Protein AF-R7SLJ6-F1 (afdb_monomer_lite)

pLDDT: mean 80.59, std 15.51, range [31.88, 97.5]

Secondary structure (DSSP, 8-state):
--SS-BSEEEPSS-TTTTT-EEE-S--S--GGGSSS-SSGGG-S-BPP-EE---S----PPPPPS-----EETTEE----EEEEETTEEEEEEEEEEETTEEEEEEEEE-TTSPEEEEEEEE-TT-S-SSS-EEEE-EEEESSTTSPPEEEEEEE--S-TTS-EETTEE---EEEEEEE--S--GGG-TT-SS---HHHH-TT-SEE--HHHHHHHHHTT-EEEEEE-TTS-EEEEEE-TTSS-EEEEEEEEE--STTS--EEEEEEEEE-TT----TTTS-----HHHHBGGGSGGGEEEEE-SSSEEEEEEEEETTEEEEEEEEEEEEESHHHHHHHHHTT--PPPHHHHHHT--------

Radius of gyration: 27.57 Å; chains: 1; bounding box: 80×43×87 Å

Foldseek 3Di:
DDQPFAFAEAEPAQCVVQLKDWDLDDDPDDQQQASDHPDRVSGVDTFAKAACPDDDPPPDDDDDDDDDQDQDLAGHDDDWDWDQDPLGIKIKAWWDDDPQWIWGFPNIAGPVQFTKIFIWHWDPVDPDPPATEITAWTWMDSHPPGDIGTGGIYGQGNDSNFGDDNNDTDGTHTDIHHYHHGDDPCPDPPPLDNPAVCCVDPQRQEDEDSVNCNLLVLLQWDWHWDADPQGKIWIWTDRPPFFWIKIKIKDWDDDPPPDATFIWIDIDITHPPRDDPPVPPDNDDDCCPTGQVNDDQSWDWDDDQAWIKIWHWAADPVGRRRYTYIAIAIDHNNVVVSCVVSVHHRDDPVNVVVVDDPPPDDD

Structure (mmCIF, N/CA/C/O backbone):
data_AF-R7SLJ6-F1
#
_entry.id   AF-R7SLJ6-F1
#
loop_
_atom_site.group_PDB
_atom_site.id
_atom_site.type_symbol
_atom_site.label_atom_id
_atom_site.label_alt_id
_atom_site.label_comp_id
_atom_site.label_asym_id
_atom_site.label_entity_id
_atom_site.label_seq_id
_atom_site.pdbx_PDB_ins_code
_atom_site.Cartn_x
_atom_site.Cartn_y
_atom_site.Cartn_z
_atom_site.occupancy
_atom_site.B_iso_or_equiv
_atom_site.auth_seq_id
_atom_site.auth_comp_id
_atom_site.auth_asym_id
_atom_site.auth_atom_id
_atom_site.pdbx_PDB_model_num
ATOM 1 N N . MET A 1 1 ? 5.393 -1.553 24.755 1.00 35.44 1 MET A N 1
ATOM 2 C CA . MET A 1 1 ? 4.474 -1.734 23.608 1.00 35.44 1 MET A CA 1
ATOM 3 C C . MET A 1 1 ? 3.121 -1.166 24.008 1.00 35.44 1 MET A C 1
ATOM 5 O O . MET A 1 1 ? 2.517 -1.732 24.906 1.00 35.44 1 MET A O 1
ATOM 9 N N . SER A 1 2 ? 2.672 -0.047 23.427 1.00 38.69 2 SER A N 1
ATOM 10 C CA . SER A 1 2 ? 1.286 0.412 23.617 1.00 38.69 2 SER A CA 1
ATOM 11 C C . SER A 1 2 ? 0.455 -0.061 22.430 1.00 38.69 2 SER A C 1
ATOM 13 O O . SER A 1 2 ? 0.771 0.254 21.284 1.00 38.69 2 SER A O 1
ATOM 15 N N . LEU A 1 3 ? -0.547 -0.889 22.717 1.00 52.47 3 LEU A N 1
ATOM 16 C CA . LEU A 1 3 ? -1.347 -1.609 21.727 1.00 52.47 3 LEU A CA 1
ATOM 17 C C . LEU A 1 3 ? -2.453 -0.728 21.103 1.00 52.47 3 LEU A C 1
ATOM 19 O O . LEU A 1 3 ? -3.045 -1.124 20.105 1.00 52.47 3 LEU A O 1
ATOM 23 N N . PHE A 1 4 ? -2.723 0.458 21.673 1.00 56.88 4 PHE A N 1
ATOM 24 C CA . PHE A 1 4 ? -3.955 1.222 21.407 1.00 56.88 4 PHE A CA 1
ATOM 25 C C . PHE A 1 4 ? -3.771 2.731 21.152 1.00 56.88 4 PHE A C 1
ATOM 27 O O . PHE A 1 4 ? -4.734 3.404 20.806 1.00 56.88 4 PHE A O 1
ATOM 34 N N . ALA A 1 5 ? -2.563 3.285 21.274 1.00 52.72 5 ALA A N 1
ATOM 35 C CA . ALA A 1 5 ? -2.381 4.742 21.383 1.00 52.72 5 ALA A CA 1
ATOM 36 C C . ALA A 1 5 ? -2.286 5.523 20.060 1.00 52.72 5 ALA A C 1
ATOM 38 O O . ALA A 1 5 ? -1.766 6.641 20.047 1.00 52.72 5 ALA A O 1
ATOM 39 N N . PHE A 1 6 ? -2.686 4.943 18.926 1.00 64.88 6 PHE A N 1
ATOM 40 C CA . PHE A 1 6 ? -2.259 5.492 17.643 1.00 64.88 6 PHE A CA 1
ATOM 41 C C . PHE A 1 6 ? -3.290 5.387 16.524 1.00 64.88 6 PHE A C 1
ATOM 43 O O . PHE A 1 6 ? -3.823 4.307 16.246 1.00 64.88 6 PHE A O 1
ATOM 50 N N . GLY A 1 7 ? -3.479 6.503 15.819 1.00 72.88 7 GLY A N 1
ATOM 51 C CA . GLY A 1 7 ? -4.413 6.651 14.711 1.00 72.88 7 GLY A CA 1
ATOM 52 C C . GLY A 1 7 ? -5.318 7.866 14.881 1.00 72.88 7 GLY A C 1
ATOM 53 O O . GLY A 1 7 ? -5.412 8.444 15.958 1.00 72.88 7 GLY A O 1
ATOM 54 N N . ASP A 1 8 ? -5.974 8.245 13.791 1.00 85.69 8 ASP A N 1
ATOM 55 C CA . ASP A 1 8 ? -6.917 9.357 13.792 1.00 85.69 8 ASP A CA 1
ATOM 56 C C . ASP A 1 8 ? -8.195 8.992 14.571 1.00 85.69 8 ASP A C 1
ATOM 58 O O . ASP A 1 8 ? -8.615 7.821 14.574 1.00 85.69 8 ASP A O 1
ATOM 62 N N . 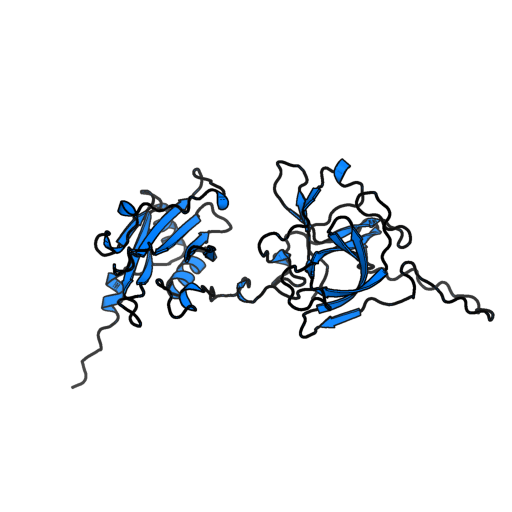LYS A 1 9 ? -8.785 9.992 15.230 1.00 89.81 9 LYS A N 1
ATOM 63 C CA . LYS A 1 9 ? -9.975 9.870 16.083 1.00 89.81 9 LYS A CA 1
ATOM 64 C C . LYS A 1 9 ? -11.118 10.654 15.448 1.00 89.81 9 LYS A C 1
ATOM 66 O O . LYS A 1 9 ? -10.967 11.839 15.162 1.00 89.81 9 LYS A O 1
ATOM 71 N N . VAL A 1 10 ? -12.260 10.003 15.255 1.00 91.19 10 VAL A N 1
ATOM 72 C CA . VAL A 1 10 ? -13.507 10.690 14.892 1.00 91.19 10 VAL A CA 1
ATOM 73 C C . VAL A 1 10 ? -14.136 11.249 16.174 1.00 91.19 10 VAL A C 1
ATOM 75 O O . VAL A 1 10 ? -14.224 10.505 17.156 1.00 91.19 10 VAL A O 1
ATOM 78 N N . PRO A 1 11 ? -14.516 12.540 16.204 1.00 88.62 11 PRO A N 1
ATOM 79 C CA . PRO A 1 11 ? -15.103 13.151 17.391 1.00 88.62 11 PRO A CA 1
ATOM 80 C C . PRO A 1 11 ? -16.462 12.534 17.730 1.00 88.62 11 PRO A C 1
ATOM 82 O O . PRO A 1 11 ? -17.104 11.891 16.898 1.00 88.62 11 PRO A O 1
ATOM 85 N N . HIS A 1 12 ? -16.892 12.745 18.970 1.00 85.81 12 HIS A N 1
ATOM 86 C CA . HIS A 1 12 ? -18.255 12.457 19.387 1.00 85.81 12 HIS A CA 1
ATOM 87 C C . HIS A 1 12 ? -19.195 13.476 18.733 1.00 85.81 12 HIS A C 1
ATOM 89 O O . HIS A 1 12 ? -18.891 14.668 18.715 1.00 85.81 12 HIS A O 1
ATOM 95 N N . GLY A 1 13 ? -20.336 13.022 18.217 1.00 85.44 13 GLY A N 1
ATOM 96 C CA . GLY A 1 13 ? -21.303 13.897 17.561 1.00 85.44 13 GLY A CA 1
ATOM 97 C C . GLY A 1 13 ? -22.038 13.225 16.412 1.00 85.44 13 GLY A C 1
ATOM 98 O O . GLY A 1 13 ? -21.934 12.015 16.211 1.00 85.44 13 GLY A O 1
ATOM 99 N N . ASP A 1 14 ? -22.802 14.040 15.690 1.00 87.25 14 ASP A N 1
ATOM 100 C CA . ASP A 1 14 ? -23.505 13.687 14.457 1.00 87.25 14 ASP A CA 1
ATOM 101 C C . ASP A 1 14 ? -22.544 13.912 13.284 1.00 87.25 14 ASP A C 1
ATOM 103 O O . ASP A 1 14 ? -22.200 15.050 12.947 1.00 87.25 14 ASP A O 1
ATOM 107 N N . PHE A 1 15 ? -22.095 12.821 12.665 1.00 90.44 15 PHE A N 1
ATOM 108 C CA . PHE A 1 15 ? -21.076 12.866 11.625 1.00 90.44 15 PHE A CA 1
ATOM 109 C C . PHE A 1 15 ? -21.549 13.676 10.425 1.00 90.44 15 PHE A C 1
ATOM 111 O O . PHE A 1 15 ? -20.746 14.378 9.814 1.00 90.44 15 PHE A O 1
ATOM 118 N N . SER A 1 16 ? -22.847 13.642 10.114 1.00 84.69 16 SER A N 1
ATOM 119 C CA . SER A 1 16 ? -23.399 14.405 8.997 1.00 84.69 16 SER A CA 1
ATOM 120 C C . SER A 1 16 ? -23.271 15.915 9.213 1.00 84.69 16 SER A C 1
ATOM 122 O O . SER A 1 16 ? -22.920 16.638 8.277 1.00 84.69 16 SER A O 1
ATOM 124 N N . ARG A 1 17 ? -23.458 16.388 10.454 1.00 85.00 17 ARG A N 1
ATOM 125 C CA . ARG A 1 17 ? -23.258 17.801 10.824 1.00 85.00 17 ARG A CA 1
ATOM 126 C C . ARG A 1 17 ? -21.794 18.212 10.748 1.00 85.00 17 ARG A C 1
ATOM 128 O O . ARG A 1 17 ? -21.505 19.334 10.342 1.00 85.00 17 ARG A O 1
ATOM 135 N N . ASP A 1 18 ? -20.893 17.287 11.058 1.00 84.06 18 ASP A N 1
ATOM 136 C CA . ASP A 1 18 ? -19.446 17.507 11.014 1.00 84.06 18 ASP A CA 1
ATOM 137 C C . ASP A 1 18 ? -18.839 17.279 9.613 1.00 84.06 18 ASP A C 1
ATOM 139 O O . ASP A 1 18 ? -17.621 17.356 9.430 1.00 84.06 18 ASP A O 1
ATOM 143 N N . GLY A 1 19 ? -19.672 16.979 8.606 1.00 86.44 19 GLY A N 1
ATOM 144 C CA . GLY A 1 19 ? -19.236 16.661 7.241 1.00 86.44 19 GLY A CA 1
ATOM 145 C C . GLY A 1 19 ? -18.477 15.333 7.130 1.00 86.44 19 GLY A C 1
ATOM 146 O O . GLY A 1 19 ? -17.813 15.068 6.127 1.00 86.44 19 GLY A O 1
ATOM 147 N N . ILE A 1 20 ? -18.549 14.490 8.157 1.00 90.06 20 ILE A N 1
ATOM 148 C CA . ILE A 1 20 ? -17.868 13.207 8.240 1.00 90.06 20 ILE A CA 1
ATOM 149 C C . ILE A 1 20 ? -18.722 12.131 7.570 1.00 90.06 20 ILE A C 1
ATOM 151 O O . ILE A 1 20 ? -19.903 11.957 7.848 1.00 90.06 20 ILE A O 1
ATOM 155 N N . THR A 1 21 ? -18.112 11.357 6.680 1.00 90.75 21 THR A N 1
ATOM 156 C CA . THR A 1 21 ? -18.737 10.168 6.091 1.00 90.75 21 THR A CA 1
ATOM 157 C C . THR A 1 21 ? -17.795 8.988 6.219 1.00 90.75 21 THR A C 1
ATOM 159 O O . THR A 1 21 ? -16.658 9.034 5.739 1.00 90.75 21 THR A O 1
ATOM 162 N N . LEU A 1 22 ? -18.267 7.923 6.870 1.00 90.81 22 LEU A N 1
ATOM 163 C CA . LEU A 1 22 ? -17.529 6.673 6.989 1.00 90.81 22 LEU A CA 1
ATOM 164 C C . LEU A 1 22 ? -17.669 5.838 5.711 1.00 90.81 22 LEU A C 1
ATOM 166 O O . LEU A 1 22 ? -18.711 5.782 5.063 1.00 90.81 22 LEU A O 1
ATOM 170 N N . HIS A 1 23 ? -16.594 5.145 5.362 1.00 89.25 23 HIS A N 1
ATOM 171 C CA . HIS A 1 23 ? -16.511 4.238 4.230 1.00 89.25 23 HIS A CA 1
ATOM 172 C C . HIS A 1 23 ? -16.112 2.852 4.748 1.00 89.25 23 HIS A C 1
ATOM 174 O O . HIS A 1 23 ? -14.926 2.503 4.726 1.00 89.25 23 HIS A O 1
ATOM 180 N N . PRO A 1 24 ? -17.085 2.044 5.208 1.00 82.19 24 PRO A N 1
ATOM 181 C CA . PRO A 1 24 ? -16.851 0.718 5.783 1.00 82.19 24 PRO A CA 1
ATOM 182 C C . PRO A 1 24 ? -16.486 -0.339 4.733 1.00 82.19 24 PRO A C 1
ATOM 184 O O . PRO A 1 24 ? -16.597 -1.528 4.989 1.00 82.19 24 PRO A O 1
ATOM 187 N N . LYS A 1 25 ? -16.060 0.053 3.529 1.00 78.81 25 LYS A N 1
ATOM 188 C CA . LYS A 1 25 ? -15.610 -0.904 2.517 1.00 78.81 25 LYS A CA 1
ATOM 189 C C . LYS A 1 25 ? -14.118 -1.196 2.687 1.00 78.81 25 LYS A C 1
ATOM 191 O O . LYS A 1 25 ? -13.349 -0.273 2.988 1.00 78.81 25 LYS A O 1
ATOM 196 N N . PRO A 1 26 ? -13.679 -2.446 2.456 1.00 64.62 26 PRO A N 1
ATOM 197 C CA . PRO A 1 26 ? -12.266 -2.787 2.450 1.00 64.62 26 PRO A CA 1
ATOM 198 C C . PRO A 1 26 ? -11.534 -1.958 1.397 1.00 64.62 26 PRO A C 1
ATOM 200 O O . PRO A 1 26 ? -11.681 -2.128 0.192 1.00 64.62 26 PRO A O 1
ATOM 203 N N . HIS A 1 27 ? -10.745 -1.010 1.886 1.00 61.16 27 HIS A N 1
ATOM 204 C CA . HIS A 1 27 ? -9.783 -0.275 1.080 1.00 61.16 27 HIS A CA 1
ATOM 205 C C . HIS A 1 27 ? -8.534 -1.154 0.890 1.00 61.16 27 HIS A C 1
ATOM 207 O O . HIS A 1 27 ? -8.265 -1.978 1.777 1.00 61.16 27 HIS A O 1
ATOM 213 N N . PRO A 1 28 ? -7.760 -1.002 -0.206 1.00 59.50 28 PRO A N 1
ATOM 214 C CA . PRO A 1 28 ? -6.583 -1.825 -0.451 1.00 59.50 28 PRO A CA 1
ATOM 215 C C . PRO A 1 28 ? -5.673 -1.854 0.775 1.00 59.50 28 PRO A C 1
ATOM 217 O O . PRO A 1 28 ? -5.558 -0.872 1.513 1.00 59.50 28 PRO A O 1
ATOM 220 N N . VAL A 1 29 ? -5.075 -3.025 0.993 1.00 64.44 29 VAL A N 1
ATOM 221 C CA . VAL A 1 29 ? -4.351 -3.384 2.211 1.00 64.44 29 VAL A CA 1
ATOM 222 C C . VAL A 1 29 ? -3.365 -2.281 2.606 1.00 64.44 29 VAL A C 1
ATOM 224 O O . VAL A 1 29 ? -2.320 -2.110 1.978 1.00 64.44 29 VAL A O 1
ATOM 227 N N . SER A 1 30 ? -3.691 -1.536 3.662 1.00 71.94 30 SER A N 1
ATOM 228 C CA . SER A 1 30 ? -2.855 -0.459 4.197 1.00 71.94 30 SER A CA 1
ATOM 229 C C . SER A 1 30 ? -2.182 -0.917 5.483 1.00 71.94 30 SER A C 1
ATOM 231 O O . SER A 1 30 ? -2.783 -1.607 6.300 1.00 71.94 30 SER A O 1
ATOM 233 N N . ARG A 1 31 ? -0.937 -0.491 5.723 1.00 73.81 31 ARG A N 1
ATOM 234 C CA . ARG A 1 31 ? -0.207 -0.826 6.961 1.00 73.81 31 ARG A CA 1
ATOM 235 C C . ARG A 1 31 ? -0.916 -0.326 8.226 1.00 73.81 31 ARG A C 1
ATOM 237 O O . ARG A 1 31 ? -0.699 -0.883 9.294 1.00 73.81 31 ARG A O 1
ATOM 244 N N . SER A 1 32 ? -1.765 0.696 8.116 1.00 75.50 32 SER A N 1
ATOM 245 C CA . SER A 1 32 ? -2.552 1.228 9.236 1.00 75.50 32 SER A CA 1
ATOM 246 C C . SER A 1 32 ? -3.788 0.392 9.591 1.00 75.50 32 SER A C 1
ATOM 248 O O . SER A 1 32 ? -4.475 0.729 10.549 1.00 75.50 32 SER A O 1
ATOM 250 N N . GLN A 1 33 ? -4.071 -0.684 8.844 1.00 84.50 33 GLN A N 1
ATOM 251 C CA . GLN A 1 33 ? -5.201 -1.585 9.096 1.00 84.50 33 GLN A CA 1
ATOM 252 C C . GLN A 1 33 ? -4.923 -2.641 10.165 1.00 84.50 33 GLN A C 1
ATOM 254 O O . GLN A 1 33 ? -5.836 -3.321 10.616 1.00 84.50 33 GLN A O 1
ATOM 259 N N . TYR A 1 34 ? -3.681 -2.807 10.589 1.00 86.19 34 TYR A N 1
ATOM 260 C CA . TYR A 1 34 ? -3.299 -3.866 11.516 1.00 86.19 34 TYR A CA 1
ATOM 261 C C . TYR A 1 34 ? -3.259 -3.343 12.941 1.00 86.19 34 TYR A C 1
ATOM 263 O O . TYR A 1 34 ? -3.046 -2.148 13.154 1.00 86.19 34 TYR A O 1
ATOM 271 N N . LEU A 1 35 ? -3.483 -4.226 13.914 1.00 86.31 35 LEU A N 1
ATOM 272 C CA . LEU A 1 35 ? -3.485 -3.843 15.322 1.00 86.31 35 LEU A CA 1
ATOM 273 C C . LEU A 1 35 ? -2.152 -3.203 15.723 1.00 86.31 35 LEU A C 1
ATOM 275 O O . LEU A 1 35 ? -2.132 -2.099 16.271 1.00 86.31 35 LEU A O 1
ATOM 279 N N . LEU A 1 36 ? -1.062 -3.884 15.386 1.00 81.94 36 LEU A N 1
ATOM 280 C CA . LEU A 1 36 ? 0.309 -3.491 15.650 1.00 81.94 36 LEU A CA 1
ATOM 281 C C . LEU A 1 36 ? 0.916 -2.804 14.424 1.00 81.94 36 LEU A C 1
ATOM 283 O O . LEU A 1 36 ? 0.668 -3.175 13.274 1.00 81.94 36 LEU A O 1
ATOM 287 N N . ALA A 1 37 ? 1.769 -1.819 14.688 1.00 72.69 37 ALA A N 1
ATOM 288 C CA . ALA A 1 37 ? 2.648 -1.235 13.686 1.00 72.69 37 ALA A CA 1
ATOM 289 C C . ALA A 1 37 ? 4.097 -1.642 13.928 1.00 72.69 37 ALA A C 1
ATOM 291 O O . ALA A 1 37 ? 4.496 -1.948 15.050 1.00 72.69 37 ALA A O 1
ATOM 292 N N . PHE A 1 38 ? 4.905 -1.555 12.873 1.00 66.44 38 PHE A N 1
ATOM 293 C CA . PHE A 1 38 ? 6.344 -1.800 12.960 1.00 66.44 38 PHE A CA 1
ATOM 294 C C . PHE A 1 38 ? 7.092 -0.729 13.761 1.00 66.44 38 PHE A C 1
ATOM 296 O O . PHE A 1 38 ? 8.188 -0.976 14.250 1.00 66.44 38 PHE A O 1
ATOM 303 N N . SER A 1 39 ? 6.523 0.473 13.871 1.00 65.25 39 SER A N 1
ATOM 304 C CA . SER A 1 39 ? 7.064 1.581 14.655 1.00 65.25 39 SER A CA 1
ATOM 305 C C . SER A 1 39 ? 5.930 2.529 15.055 1.00 65.25 39 SER A C 1
ATOM 307 O O . SER A 1 39 ? 5.007 2.712 14.256 1.00 65.25 39 SER A O 1
ATOM 309 N N . PRO A 1 40 ? 6.005 3.192 16.226 1.00 64.06 40 PRO A N 1
ATOM 310 C CA . PRO A 1 40 ? 5.096 4.283 16.580 1.00 64.06 40 PRO A CA 1
ATOM 311 C C . PRO A 1 40 ? 5.010 5.374 15.501 1.00 64.06 40 PRO A C 1
ATOM 313 O O . PRO A 1 40 ? 3.930 5.895 15.255 1.00 64.06 40 PRO A O 1
ATOM 316 N N . HIS A 1 41 ? 6.112 5.651 14.784 1.00 63.84 41 HIS A N 1
ATOM 317 C CA . HIS A 1 41 ? 6.156 6.649 13.699 1.00 63.84 41 HIS A CA 1
ATOM 318 C C . HIS A 1 41 ? 5.273 6.291 12.495 1.00 63.84 41 HIS A C 1
ATOM 320 O O . HIS A 1 41 ? 5.030 7.129 11.635 1.00 63.84 41 HIS A O 1
ATOM 326 N N . GLN A 1 42 ? 4.810 5.041 12.388 1.00 65.50 42 GLN A N 1
ATOM 327 C CA . GLN A 1 42 ? 3.883 4.637 11.331 1.00 65.50 42 GLN A CA 1
ATOM 328 C C . GLN A 1 42 ? 2.515 5.315 11.478 1.00 65.50 42 GLN A C 1
ATOM 330 O O . GLN A 1 42 ? 1.742 5.370 10.520 1.00 65.50 42 GLN A O 1
ATOM 335 N N . PHE A 1 43 ? 2.216 5.818 12.672 1.00 65.06 43 PHE A N 1
ATOM 336 C CA . PHE A 1 43 ? 1.035 6.603 12.938 1.00 65.06 43 PHE A CA 1
ATOM 337 C C . PHE A 1 43 ? 1.450 8.064 13.096 1.00 65.06 43 PHE A C 1
ATOM 339 O O . PHE A 1 43 ? 2.155 8.425 14.032 1.00 65.06 43 PHE A O 1
ATOM 346 N N . ASN A 1 44 ? 0.995 8.910 12.174 1.00 59.62 44 ASN A N 1
ATOM 347 C CA . ASN A 1 44 ? 1.295 10.345 12.195 1.00 59.62 44 ASN A CA 1
ATOM 348 C C . ASN A 1 44 ? 0.548 11.101 13.313 1.00 59.62 44 ASN A C 1
ATOM 350 O O . ASN A 1 44 ? 0.730 12.305 13.454 1.00 59.62 44 ASN A O 1
ATOM 354 N N . ILE A 1 45 ? -0.329 10.419 14.058 1.00 67.69 45 ILE A N 1
ATOM 355 C CA . ILE A 1 45 ? -1.212 10.999 15.071 1.00 67.69 45 ILE A CA 1
ATOM 356 C C . ILE A 1 45 ? -1.216 10.066 16.285 1.00 67.69 45 ILE A C 1
ATOM 358 O O . ILE A 1 45 ? -1.541 8.877 16.169 1.00 67.69 45 ILE A O 1
ATOM 362 N N . ALA A 1 46 ? -0.838 10.614 17.438 1.00 67.62 46 ALA A N 1
ATOM 363 C CA . ALA A 1 46 ? -1.002 9.968 18.731 1.00 67.62 46 ALA A CA 1
ATOM 364 C C . ALA A 1 46 ? -2.389 10.298 19.290 1.00 67.62 46 ALA A C 1
ATOM 366 O O . ALA A 1 46 ? -2.857 11.430 19.166 1.00 67.62 46 ALA A O 1
ATOM 367 N N . ALA A 1 47 ? -3.024 9.319 19.926 1.00 71.44 47 ALA A N 1
ATOM 368 C CA . ALA A 1 47 ? -4.242 9.542 20.688 1.00 71.44 47 ALA A CA 1
ATOM 369 C C . ALA A 1 47 ? -3.892 9.664 22.173 1.00 71.44 47 ALA A C 1
ATOM 371 O O . ALA A 1 47 ? -3.176 8.819 22.716 1.00 71.44 47 ALA A O 1
ATOM 372 N N . SER A 1 48 ? -4.407 10.706 22.829 1.00 74.75 48 SER A N 1
ATOM 373 C CA . SER A 1 48 ? -4.387 10.771 24.288 1.00 74.75 48 SER A CA 1
ATOM 374 C C . SER A 1 48 ? -5.427 9.800 24.829 1.00 74.75 48 SER A C 1
ATOM 376 O O . SER A 1 48 ? -6.575 9.818 24.383 1.00 74.75 48 SER A O 1
ATOM 378 N N . TYR A 1 49 ? -5.025 8.949 25.766 1.00 78.25 49 TYR A N 1
ATOM 379 C CA . TYR A 1 49 ? -5.948 8.090 26.487 1.00 78.25 49 TYR A CA 1
ATOM 380 C C . TYR A 1 49 ? -5.498 7.928 27.936 1.00 78.25 49 TYR A C 1
ATOM 382 O O . TYR A 1 49 ? -4.304 7.883 28.240 1.00 78.25 49 TYR A O 1
ATOM 390 N N . MET A 1 50 ? -6.476 7.798 28.818 1.00 76.25 50 MET A N 1
ATOM 391 C CA . MET A 1 50 ? -6.318 7.451 30.216 1.00 76.25 50 MET A CA 1
ATOM 392 C C . MET A 1 50 ? -7.157 6.197 30.484 1.00 76.25 50 MET A C 1
ATOM 394 O O . MET A 1 50 ? -8.331 6.158 30.101 1.00 76.25 50 MET A O 1
ATOM 398 N N . PRO A 1 51 ? -6.584 5.143 31.091 1.00 70.88 51 PRO A N 1
ATOM 399 C CA . PRO A 1 51 ? -7.385 4.008 31.528 1.00 70.88 51 PRO A CA 1
ATOM 400 C C . PRO A 1 51 ? -8.429 4.490 32.539 1.00 70.88 51 PRO A C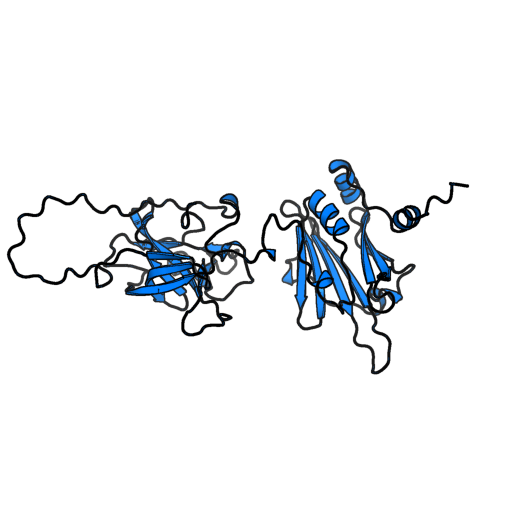 1
ATOM 402 O O . PRO A 1 51 ? -8.128 5.341 33.377 1.00 70.88 51 PRO A O 1
ATOM 405 N N . ASP A 1 52 ? -9.646 3.952 32.469 1.00 66.12 52 ASP A N 1
ATOM 406 C CA . ASP A 1 52 ? -10.643 4.218 33.502 1.00 66.12 52 ASP A CA 1
ATOM 407 C C . ASP A 1 52 ? -10.275 3.401 34.750 1.00 66.12 52 ASP A C 1
ATOM 409 O O . ASP A 1 52 ? -10.477 2.189 34.810 1.00 66.12 52 ASP A O 1
ATOM 413 N N . ILE A 1 53 ? -9.641 4.055 35.727 1.00 61.81 53 ILE A N 1
ATOM 414 C CA . ILE A 1 53 ? -9.221 3.428 36.994 1.00 61.81 53 ILE A CA 1
ATOM 415 C C . ILE A 1 53 ? -10.425 3.300 37.955 1.00 61.81 53 ILE A C 1
ATOM 417 O O . ILE A 1 53 ? -10.318 2.696 39.023 1.00 61.81 53 ILE A O 1
ATOM 421 N N . GLY A 1 54 ? -11.596 3.825 37.570 1.00 57.97 54 GLY A N 1
ATOM 422 C CA . GLY A 1 54 ? -12.737 3.992 38.455 1.00 57.97 54 GLY A CA 1
ATOM 423 C C . GLY A 1 54 ? -12.475 5.043 39.538 1.00 57.97 54 GLY A C 1
ATOM 424 O O . GLY A 1 54 ? -11.348 5.480 39.784 1.00 57.97 54 GLY A O 1
ATOM 425 N N . ALA A 1 55 ? -13.538 5.466 40.220 1.00 55.59 55 ALA A N 1
ATOM 426 C CA . ALA A 1 55 ? -13.371 6.191 41.473 1.00 55.59 55 ALA A CA 1
ATOM 427 C C . ALA A 1 55 ? -12.751 5.244 42.521 1.00 55.59 55 ALA A C 1
ATOM 429 O O . ALA A 1 55 ? -13.124 4.066 42.553 1.00 55.59 55 ALA A O 1
ATOM 430 N N . PRO A 1 56 ? -11.854 5.725 43.407 1.00 46.97 56 PRO A N 1
ATOM 431 C CA . PRO A 1 56 ? -11.390 4.919 44.528 1.00 46.97 56 PRO A CA 1
ATOM 432 C C . PRO A 1 56 ? -12.613 4.392 45.288 1.00 46.97 56 PRO A C 1
ATOM 434 O O . PRO A 1 56 ? -13.565 5.159 45.488 1.00 46.97 56 PRO A O 1
ATOM 437 N N . PRO A 1 57 ? -12.630 3.106 45.684 1.00 43.41 57 PRO A N 1
ATOM 438 C CA . PRO A 1 57 ? -13.781 2.528 46.355 1.00 43.41 57 PRO A CA 1
ATOM 439 C C . PRO A 1 57 ? -14.062 3.347 47.614 1.00 43.41 57 PRO A C 1
ATOM 441 O O . PRO A 1 57 ? -13.312 3.300 48.589 1.00 43.41 57 PRO A O 1
ATOM 444 N N . LYS A 1 58 ? -15.140 4.139 47.592 1.00 47.94 58 LYS A N 1
ATOM 445 C CA . LYS A 1 58 ? -15.682 4.734 48.813 1.00 47.94 58 LYS A CA 1
ATOM 446 C C . LYS A 1 58 ? -16.029 3.557 49.711 1.00 47.94 58 LYS A C 1
ATOM 448 O O . LYS A 1 58 ? -16.792 2.700 49.278 1.00 47.94 58 LYS A O 1
ATOM 453 N N . ALA A 1 59 ? -15.438 3.505 50.906 1.00 42.28 59 ALA A N 1
ATOM 454 C CA . ALA A 1 59 ? -15.628 2.430 51.872 1.00 42.28 59 ALA A CA 1
ATOM 455 C C . ALA A 1 59 ? -17.113 2.043 51.959 1.00 42.28 59 ALA A C 1
ATOM 457 O O . ALA A 1 59 ? -17.940 2.775 52.507 1.00 42.28 59 ALA A O 1
ATOM 458 N N . THR A 1 60 ? -17.460 0.917 51.344 1.00 42.28 60 THR A N 1
ATOM 459 C CA . THR A 1 60 ? -18.815 0.384 51.355 1.00 42.28 60 THR A CA 1
ATOM 460 C C . THR A 1 60 ? -19.127 -0.066 52.772 1.00 42.28 60 THR A C 1
ATOM 462 O O . THR A 1 60 ? -18.411 -0.889 53.343 1.00 42.28 60 THR A O 1
ATOM 465 N N . LYS A 1 61 ? -20.209 0.475 53.341 1.00 46.62 61 LYS A N 1
ATOM 466 C CA . LYS A 1 61 ? -20.852 -0.099 54.529 1.00 46.62 61 LYS A CA 1
ATOM 467 C C . LYS A 1 61 ? -21.158 -1.589 54.270 1.00 46.62 61 LYS A C 1
ATOM 469 O O . LYS A 1 61 ? -21.375 -1.952 53.111 1.00 46.62 61 LYS A O 1
ATOM 474 N N . PRO A 1 62 ? -21.184 -2.450 55.305 1.00 42.56 62 PRO A N 1
ATOM 475 C CA . PRO A 1 62 ? -21.343 -3.890 55.126 1.00 42.56 62 PRO A CA 1
ATOM 476 C C . PRO A 1 62 ? -22.647 -4.202 54.387 1.00 42.56 62 PRO A C 1
ATOM 478 O O . PRO A 1 62 ? -23.717 -3.741 54.786 1.00 42.56 62 PRO A O 1
ATOM 481 N N . ILE A 1 63 ? -22.541 -4.973 53.306 1.00 49.16 63 ILE A N 1
ATOM 482 C CA . ILE A 1 63 ? -23.675 -5.429 52.501 1.00 49.16 63 ILE A CA 1
ATOM 483 C C . ILE A 1 63 ? -24.506 -6.395 53.351 1.00 49.16 63 ILE A C 1
ATOM 485 O O . ILE A 1 63 ? -24.007 -7.415 53.820 1.00 49.16 63 ILE A O 1
ATOM 489 N N . THR A 1 64 ? -25.776 -6.056 53.557 1.00 43.91 64 THR A N 1
ATOM 490 C CA . THR A 1 64 ? -26.788 -6.934 54.152 1.00 43.91 64 THR A CA 1
ATOM 491 C C . THR A 1 64 ? -27.284 -7.914 53.084 1.00 43.91 64 THR A C 1
ATOM 493 O O . THR A 1 64 ? -27.446 -7.543 51.924 1.00 43.91 64 THR A O 1
ATOM 496 N N . ASN A 1 65 ? -27.471 -9.177 53.470 1.00 47.62 65 ASN A N 1
ATOM 497 C CA . ASN A 1 65 ? -27.760 -10.314 52.593 1.00 47.62 65 ASN A CA 1
ATOM 498 C C . ASN A 1 65 ? -28.942 -10.089 51.633 1.00 47.62 65 ASN A C 1
ATOM 500 O O . ASN A 1 65 ? -30.077 -9.904 52.062 1.00 47.62 65 ASN A O 1
ATOM 504 N N . GLY A 1 66 ? -28.652 -10.196 50.334 1.00 49.41 66 GLY A N 1
ATOM 505 C CA . GLY A 1 66 ? -29.611 -10.131 49.232 1.00 49.41 66 GLY A CA 1
ATOM 506 C C . GLY A 1 66 ? -28.887 -9.806 47.927 1.00 49.41 66 GLY A C 1
ATOM 507 O O . GLY A 1 66 ? -29.001 -8.695 47.424 1.00 49.41 66 GLY A O 1
ATOM 508 N N . GLN A 1 67 ? -28.057 -10.729 47.423 1.00 44.00 67 GLN A N 1
ATOM 509 C CA . GLN A 1 67 ? -27.245 -10.519 46.217 1.00 44.00 67 GLN A CA 1
ATOM 510 C C . GLN A 1 67 ? -28.125 -10.359 44.965 1.00 44.00 67 GLN A C 1
ATOM 512 O O . GLN A 1 67 ? -28.412 -11.319 44.255 1.00 44.00 67 GLN A O 1
ATOM 517 N N . THR A 1 68 ? -28.504 -9.124 44.646 1.00 49.94 68 THR A N 1
ATOM 518 C CA . THR A 1 68 ? -28.711 -8.714 43.255 1.00 49.94 68 THR A CA 1
ATOM 519 C C . THR A 1 68 ? -27.376 -8.846 42.532 1.00 49.94 68 THR A C 1
ATOM 521 O O . THR A 1 68 ? -26.391 -8.224 42.936 1.00 49.94 68 THR A O 1
ATOM 524 N N . VAL A 1 69 ? -27.328 -9.676 41.488 1.00 55.28 69 VAL A N 1
ATOM 525 C CA . VAL A 1 69 ? -26.185 -9.755 40.570 1.00 55.28 69 VAL A CA 1
ATOM 526 C C . VAL A 1 69 ? -25.898 -8.337 40.087 1.00 55.28 69 VAL A C 1
ATOM 528 O O . VAL A 1 69 ? -26.740 -7.726 39.436 1.00 55.28 69 VAL A O 1
ATOM 531 N N . VAL A 1 70 ? -24.741 -7.786 40.454 1.00 57.69 70 VAL A N 1
ATOM 532 C CA . VAL A 1 70 ? -24.329 -6.458 39.993 1.00 57.69 70 VAL A CA 1
ATOM 533 C C . VAL A 1 70 ? -24.104 -6.560 38.487 1.00 57.69 70 VAL A C 1
ATOM 535 O O . VAL A 1 70 ? -23.117 -7.141 38.037 1.00 57.69 70 VAL A O 1
ATOM 538 N N . THR A 1 71 ? -25.050 -6.051 37.704 1.00 62.38 71 THR A N 1
ATOM 539 C CA . THR A 1 71 ? -24.917 -5.902 36.255 1.00 62.38 71 THR A CA 1
ATOM 540 C C . THR A 1 71 ? -24.272 -4.553 35.967 1.00 62.38 71 THR A C 1
ATOM 542 O O . THR A 1 71 ? -24.766 -3.519 36.413 1.00 62.38 71 THR A O 1
ATOM 545 N N . GLY A 1 72 ? -23.150 -4.564 35.255 1.00 69.69 72 GLY A N 1
ATOM 546 C CA . GLY A 1 72 ? -22.523 -3.365 34.715 1.00 69.69 72 GLY A CA 1
ATOM 547 C C . GLY A 1 72 ? -23.196 -2.892 33.417 1.00 69.69 72 GLY A C 1
ATOM 548 O O . GLY A 1 72 ? -24.116 -3.549 32.923 1.00 69.69 72 GLY A O 1
ATOM 549 N N . PRO A 1 73 ? -22.695 -1.799 32.811 1.00 77.69 73 PRO A N 1
ATOM 550 C CA . PRO A 1 73 ? -23.255 -1.190 31.591 1.00 77.69 73 PRO A CA 1
ATOM 551 C C . PRO A 1 73 ? -23.343 -2.146 30.390 1.00 77.69 73 PRO A C 1
ATOM 553 O O . PRO A 1 73 ? -24.100 -1.912 29.456 1.00 77.69 73 PRO A O 1
ATOM 556 N N . PHE A 1 74 ? -22.574 -3.238 30.417 1.00 81.81 74 PHE A N 1
ATOM 557 C CA . PHE A 1 74 ? -22.468 -4.222 29.337 1.00 81.81 74 PHE A CA 1
ATOM 558 C C . PHE A 1 74 ? -22.988 -5.612 29.748 1.00 81.81 74 PHE A C 1
ATOM 560 O O . PHE A 1 74 ? -22.623 -6.616 29.136 1.00 81.81 74 PHE A O 1
ATOM 567 N N . GLY A 1 75 ? -23.794 -5.697 30.814 1.00 78.94 75 GLY A N 1
ATOM 568 C CA . GLY A 1 75 ? -24.286 -6.955 31.382 1.00 78.94 75 GLY A CA 1
ATOM 569 C C . GLY A 1 75 ? -23.434 -7.435 32.558 1.00 78.94 75 GLY A C 1
ATOM 570 O O . GLY A 1 75 ? -23.204 -6.686 33.504 1.00 78.94 75 GLY A O 1
ATOM 571 N N . ALA A 1 76 ? -22.972 -8.689 32.542 1.00 73.56 76 ALA A N 1
ATOM 572 C CA . ALA A 1 76 ? -22.096 -9.194 33.601 1.00 73.56 76 ALA A CA 1
ATOM 573 C C . ALA A 1 76 ? -20.809 -8.351 33.697 1.00 73.56 76 ALA A C 1
ATOM 575 O O . ALA A 1 76 ? -20.225 -7.962 32.681 1.00 73.56 76 ALA A O 1
ATOM 576 N N . VAL A 1 77 ? -20.369 -8.059 34.925 1.00 70.50 77 VAL A N 1
ATOM 577 C CA . VAL A 1 77 ? -19.104 -7.352 35.156 1.00 70.50 77 VAL A CA 1
ATOM 578 C C . VAL A 1 77 ? -17.951 -8.285 34.774 1.00 70.50 77 VAL A C 1
ATOM 580 O O . VAL A 1 77 ? -17.588 -9.193 35.520 1.00 70.50 77 VAL A O 1
ATOM 583 N N . GLU A 1 78 ? -17.387 -8.067 33.588 1.00 77.56 78 GLU A N 1
ATOM 584 C CA . GLU A 1 78 ? -16.183 -8.732 33.087 1.00 77.56 78 GLU A CA 1
ATOM 585 C C . GLU A 1 78 ? -15.055 -7.700 32.905 1.00 77.56 78 GLU A C 1
ATOM 587 O O . GLU A 1 78 ? -15.303 -6.511 32.711 1.00 77.56 78 GLU A O 1
ATOM 592 N N . LEU A 1 79 ? -13.799 -8.150 32.952 1.00 78.81 79 LEU A N 1
ATOM 593 C CA . LEU A 1 79 ? -12.645 -7.338 32.551 1.00 78.81 79 LEU A CA 1
ATOM 594 C C . LEU A 1 79 ? -12.268 -7.654 31.100 1.00 78.81 79 LEU A C 1
ATOM 596 O O . LEU A 1 79 ? -12.324 -8.833 30.720 1.00 78.81 79 LEU A O 1
ATOM 600 N N . PRO A 1 80 ? -11.821 -6.662 30.304 1.00 85.00 80 PRO A N 1
ATOM 601 C CA . PRO A 1 80 ? -11.291 -6.923 28.976 1.00 85.00 80 PRO A CA 1
ATOM 602 C C . PRO A 1 80 ? -10.158 -7.952 29.018 1.00 85.00 80 PRO A C 1
ATOM 604 O O . PRO A 1 80 ? -9.248 -7.861 29.843 1.00 85.00 80 PRO A O 1
ATOM 607 N N . ARG A 1 81 ? -10.198 -8.947 28.123 1.00 87.50 81 ARG A N 1
ATOM 608 C CA . ARG A 1 81 ? -9.150 -9.980 28.025 1.00 87.50 81 ARG A CA 1
ATOM 609 C C . ARG A 1 81 ? -8.495 -9.941 26.659 1.00 87.50 81 ARG A C 1
ATOM 611 O O . ARG A 1 81 ? -9.184 -9.925 25.642 1.00 87.50 81 ARG A O 1
ATOM 618 N N . ILE A 1 82 ? -7.169 -10.000 26.651 1.00 87.94 82 ILE A N 1
ATOM 619 C CA . ILE A 1 82 ? -6.347 -10.106 25.448 1.00 87.94 82 ILE A CA 1
ATOM 620 C C . ILE A 1 82 ? -5.507 -11.378 25.509 1.00 87.94 82 ILE A C 1
ATOM 622 O O . ILE A 1 82 ? -4.943 -11.717 26.545 1.00 87.94 82 ILE A O 1
ATOM 626 N N . SER A 1 83 ? -5.424 -12.093 24.391 1.00 89.56 83 SER A N 1
ATOM 627 C CA . SER A 1 83 ? -4.523 -13.235 24.232 1.00 89.56 83 SER A CA 1
ATOM 628 C C . SER A 1 83 ? -4.051 -13.335 22.787 1.00 89.56 83 SER A C 1
ATOM 630 O O . SER A 1 83 ? -4.804 -13.041 21.859 1.00 89.56 83 SER A O 1
ATOM 632 N N . VAL A 1 84 ? -2.801 -13.743 22.589 1.00 86.81 84 VAL A N 1
ATOM 633 C CA . VAL A 1 84 ? -2.255 -14.028 21.258 1.00 86.81 84 VAL A CA 1
ATOM 634 C C . VAL A 1 84 ? -2.518 -15.497 20.938 1.00 86.81 84 VAL A C 1
ATOM 636 O O . VAL A 1 84 ? -2.282 -16.370 21.769 1.00 86.81 84 VAL A O 1
ATOM 639 N N . THR A 1 85 ? -3.036 -15.767 19.746 1.00 85.31 85 THR A N 1
ATOM 640 C CA . THR A 1 85 ? -3.403 -17.102 19.264 1.00 85.31 85 THR A CA 1
ATOM 641 C C . THR A 1 85 ? -2.823 -17.336 17.870 1.00 85.31 85 THR A C 1
ATOM 643 O O . THR A 1 85 ? -2.322 -16.417 17.225 1.00 85.31 85 THR A O 1
ATOM 646 N N . ASN A 1 86 ? -2.942 -18.561 17.363 1.00 80.69 86 ASN A N 1
ATOM 647 C CA . ASN A 1 86 ? -2.655 -18.880 15.962 1.00 80.69 86 ASN A CA 1
ATOM 648 C C . ASN A 1 86 ? -3.585 -18.154 14.966 1.00 80.69 86 ASN A C 1
ATOM 650 O O . ASN A 1 86 ? -3.224 -17.995 13.805 1.00 80.69 86 ASN A O 1
ATOM 654 N N . ASN A 1 87 ? -4.750 -17.689 15.426 1.00 73.44 87 ASN A N 1
ATOM 655 C CA . ASN A 1 87 ? -5.721 -16.917 14.648 1.00 73.44 87 ASN A CA 1
ATOM 656 C C . ASN A 1 87 ? -5.531 -15.390 14.806 1.00 73.44 87 ASN A C 1
ATOM 658 O O . ASN A 1 87 ? -6.482 -14.645 14.582 1.00 73.44 87 ASN A O 1
ATOM 662 N N . ASP A 1 88 ? -4.333 -14.938 15.206 1.00 85.56 88 ASP A N 1
ATOM 663 C CA . ASP A 1 88 ? -3.979 -13.573 15.636 1.00 85.56 88 ASP A CA 1
ATOM 664 C C . ASP A 1 88 ? -4.403 -13.226 17.081 1.00 85.56 88 ASP A C 1
ATOM 666 O O . ASP A 1 88 ? -4.351 -14.066 17.982 1.00 85.56 88 ASP A O 1
ATOM 670 N N . VAL A 1 89 ? -4.756 -11.963 17.349 1.00 90.12 89 VAL A N 1
ATOM 671 C CA . VAL A 1 89 ? -5.037 -11.442 18.689 1.00 90.12 89 VAL A CA 1
ATOM 672 C C . VAL A 1 89 ? -6.513 -11.641 18.997 1.00 90.12 89 VAL A C 1
ATOM 674 O O . VAL A 1 89 ? -7.381 -11.001 18.407 1.00 90.12 89 VAL A O 1
ATOM 677 N N . LYS A 1 90 ? -6.795 -12.524 19.950 1.00 92.38 90 LYS A N 1
ATOM 678 C CA . LYS A 1 90 ? -8.129 -12.747 20.498 1.00 92.38 90 LYS A CA 1
ATOM 679 C C . LYS A 1 90 ? -8.398 -11.711 21.582 1.00 92.38 90 LYS A C 1
ATOM 681 O O . LYS A 1 90 ? -7.664 -11.648 22.573 1.00 92.38 90 LYS A O 1
ATOM 686 N N . LEU A 1 91 ? -9.482 -10.963 21.419 1.00 91.00 91 LEU A N 1
ATOM 687 C CA . LEU A 1 91 ? -9.964 -10.008 22.403 1.00 91.00 91 LEU A CA 1
ATOM 688 C C . LEU A 1 91 ? -11.365 -10.354 22.911 1.00 91.00 91 LEU A C 1
ATOM 690 O O . LEU A 1 91 ? -12.209 -10.831 22.156 1.00 91.00 91 LEU A O 1
ATOM 694 N N . ARG A 1 92 ? -11.623 -10.057 24.186 1.00 91.94 92 ARG A N 1
ATOM 695 C CA . ARG A 1 92 ? -12.946 -10.052 24.824 1.00 91.94 92 ARG A CA 1
ATOM 696 C C . ARG A 1 92 ? -13.211 -8.640 25.340 1.00 91.94 92 ARG A C 1
ATOM 698 O O . ARG A 1 92 ? -12.516 -8.215 26.257 1.00 91.94 92 ARG A O 1
ATOM 705 N N . LEU A 1 93 ? -14.165 -7.936 24.738 1.00 92.25 93 LEU A N 1
ATOM 706 C CA . LEU A 1 93 ? -14.559 -6.566 25.088 1.00 92.25 93 LEU A CA 1
ATOM 707 C C . LEU A 1 93 ? -16.019 -6.299 24.692 1.00 92.25 93 LEU A C 1
ATOM 709 O O . LEU A 1 93 ? -16.583 -7.107 23.945 1.00 92.25 93 LEU A O 1
ATOM 713 N N . PRO A 1 94 ? -16.645 -5.214 25.182 1.00 93.94 94 PRO A N 1
ATOM 714 C CA . PRO A 1 94 ? -17.945 -4.780 24.692 1.00 93.94 94 PRO A CA 1
ATOM 715 C C . PRO A 1 94 ? -17.845 -4.348 23.226 1.00 93.94 94 PRO A C 1
ATOM 717 O O . PRO A 1 94 ? -16.941 -3.599 22.855 1.00 93.94 94 PRO A O 1
ATOM 720 N N . VAL A 1 95 ? -18.753 -4.837 22.389 1.00 94.81 95 VAL A N 1
ATOM 721 C CA . VAL A 1 95 ? -18.780 -4.602 20.943 1.00 94.81 95 VAL A CA 1
ATOM 722 C C . VAL A 1 95 ? -20.213 -4.334 20.500 1.00 94.81 95 VAL A C 1
ATOM 724 O O . VAL A 1 95 ? -21.149 -4.956 21.005 1.00 94.81 95 VAL A O 1
ATOM 727 N N . PHE A 1 96 ? -20.371 -3.447 19.526 1.00 95.50 96 PHE A N 1
ATOM 728 C CA . PHE A 1 96 ? -21.619 -3.240 18.799 1.00 95.50 96 PHE A CA 1
ATOM 729 C C . PHE A 1 96 ? -21.354 -3.114 17.297 1.00 95.50 96 PHE A C 1
ATOM 731 O O . PHE A 1 96 ? -20.236 -2.812 16.875 1.00 95.50 96 PHE A O 1
ATOM 738 N N . ASP A 1 97 ? -22.391 -3.355 16.499 1.00 94.75 97 ASP A N 1
ATOM 739 C CA . ASP A 1 97 ? -22.367 -3.187 15.047 1.00 94.75 97 ASP A CA 1
ATOM 740 C C . ASP A 1 97 ? -23.405 -2.137 14.653 1.00 94.75 97 ASP A C 1
ATOM 742 O O . ASP A 1 97 ? -24.544 -2.181 15.118 1.00 94.75 97 ASP A O 1
ATOM 746 N N . VAL A 1 98 ? -23.020 -1.200 13.793 1.00 91.62 98 VAL A N 1
ATOM 747 C CA . VAL A 1 98 ? -23.890 -0.126 13.307 1.00 91.62 98 VAL A CA 1
ATOM 748 C C . VAL A 1 98 ? -23.502 0.232 11.878 1.00 91.62 98 VAL A C 1
ATOM 750 O O . VAL A 1 98 ? -22.336 0.474 11.586 1.00 91.62 98 VAL A O 1
ATOM 753 N N . GLU A 1 99 ? -24.474 0.210 10.962 1.00 85.44 99 GLU A N 1
ATOM 754 C CA . GLU A 1 99 ? -24.309 0.663 9.567 1.00 85.44 99 GLU A CA 1
ATOM 755 C C . GLU A 1 99 ? -23.070 0.078 8.840 1.00 85.44 99 GLU A C 1
ATOM 757 O O . GLU A 1 99 ? -22.386 0.744 8.064 1.00 85.44 99 GLU A O 1
ATOM 762 N N . GLY A 1 100 ? -22.765 -1.203 9.090 1.00 85.62 100 GLY A N 1
ATOM 763 C CA . GLY A 1 100 ? -21.629 -1.909 8.477 1.00 85.62 100 GLY A CA 1
ATOM 764 C C . GLY A 1 100 ? -20.268 -1.639 9.131 1.00 85.62 100 GLY A C 1
ATOM 765 O O . GLY A 1 100 ? -19.251 -2.135 8.647 1.00 85.62 100 GLY A O 1
ATOM 766 N N . VAL A 1 101 ? -20.237 -0.889 10.232 1.00 90.12 101 VAL A N 1
ATOM 767 C CA . VAL A 1 101 ? -19.063 -0.667 11.079 1.00 90.12 101 VAL A CA 1
ATOM 768 C C . VAL A 1 101 ? -19.209 -1.475 12.364 1.00 90.12 101 VAL A C 1
ATOM 770 O O . VAL A 1 101 ? -20.244 -1.430 13.025 1.00 90.12 101 VAL A O 1
ATOM 773 N N . THR A 1 102 ? -18.148 -2.177 12.749 1.00 94.94 102 THR A N 1
ATOM 774 C CA . THR A 1 102 ? -18.048 -2.808 14.068 1.00 94.94 102 THR A CA 1
ATOM 775 C C . THR A 1 102 ? -17.232 -1.893 14.977 1.00 94.94 102 THR A C 1
ATOM 777 O O . THR A 1 102 ? -16.182 -1.392 14.571 1.00 94.94 102 THR A O 1
ATOM 780 N N . VAL A 1 103 ? -17.678 -1.672 16.212 1.00 95.44 103 VAL A N 1
ATOM 781 C CA . VAL A 1 103 ? -16.975 -0.828 17.188 1.00 95.44 103 VAL A CA 1
ATOM 782 C C . VAL A 1 103 ? -16.760 -1.596 18.479 1.00 95.44 103 VAL A C 1
ATOM 784 O O . VAL A 1 103 ? -17.689 -2.183 19.029 1.00 95.44 103 VAL A O 1
ATOM 787 N N . ALA A 1 104 ? -15.527 -1.576 18.974 1.00 94.69 104 ALA A N 1
ATOM 788 C CA . ALA A 1 104 ? -15.134 -2.246 20.203 1.00 94.69 104 ALA A CA 1
ATOM 789 C C . ALA A 1 104 ? -14.800 -1.211 21.290 1.00 94.69 104 ALA A C 1
ATOM 791 O O . ALA A 1 104 ? -13.914 -0.382 21.101 1.00 94.69 104 ALA A O 1
ATOM 792 N N . VAL A 1 105 ? -15.496 -1.230 22.424 1.00 93.25 105 VAL A N 1
ATOM 793 C CA . VAL A 1 105 ? -15.332 -0.238 23.498 1.00 93.25 105 VAL A CA 1
ATOM 794 C C . VAL A 1 105 ? -14.062 -0.549 24.296 1.00 93.25 105 VAL A C 1
ATOM 796 O O . VAL A 1 105 ? -13.956 -1.608 24.915 1.00 93.25 105 VAL A O 1
ATOM 799 N N . LEU A 1 106 ? -13.093 0.373 24.298 1.00 88.94 106 LEU A N 1
ATOM 800 C CA . LEU A 1 106 ? -11.771 0.168 24.910 1.00 88.94 106 LEU A CA 1
ATOM 801 C C . LEU A 1 106 ? -11.760 0.345 26.434 1.00 88.94 106 LEU A C 1
ATOM 803 O O . LEU A 1 106 ? -10.749 0.044 27.065 1.00 88.94 106 LEU A O 1
ATOM 807 N N . GLN A 1 107 ? -12.856 0.846 27.017 1.00 85.62 107 GLN A N 1
ATOM 808 C CA . GLN A 1 107 ? -12.954 1.194 28.445 1.00 85.62 107 GLN A CA 1
ATOM 809 C C . GLN A 1 107 ? -11.817 2.132 28.902 1.00 85.62 107 GLN A C 1
ATOM 811 O O . GLN A 1 107 ? -11.308 2.057 30.016 1.00 85.62 107 GLN A O 1
ATOM 816 N N . CYS A 1 108 ? -11.399 3.010 27.995 1.00 86.81 108 CYS A N 1
ATOM 817 C CA . CYS A 1 108 ? -10.447 4.085 28.231 1.00 86.81 108 CYS A CA 1
ATOM 818 C C . CYS A 1 108 ? -11.134 5.402 27.886 1.00 86.81 108 CYS A C 1
ATOM 820 O O . CYS A 1 108 ? -12.023 5.418 27.030 1.00 86.81 108 CYS A O 1
ATOM 822 N N . ARG A 1 109 ? -10.697 6.487 28.517 1.00 88.62 109 ARG A N 1
ATOM 823 C CA . ARG A 1 109 ? -11.176 7.840 28.239 1.00 88.62 109 ARG A CA 1
ATOM 824 C C . ARG A 1 109 ? -10.111 8.637 27.506 1.00 88.62 109 ARG A C 1
ATOM 826 O O . ARG A 1 109 ? -8.927 8.384 27.708 1.00 88.62 109 ARG A O 1
ATOM 833 N N . ASP A 1 110 ? -10.501 9.567 26.652 1.00 87.50 110 ASP A N 1
ATOM 834 C CA . ASP A 1 110 ? -9.573 10.543 26.082 1.00 87.50 110 ASP A CA 1
ATOM 835 C C . ASP A 1 110 ? -9.372 11.757 27.009 1.00 87.50 110 ASP A C 1
ATOM 837 O O . ASP A 1 110 ? -9.817 11.766 28.157 1.00 87.50 110 ASP A O 1
ATOM 841 N N . ALA A 1 111 ? -8.647 12.769 26.524 1.00 85.62 111 ALA A N 1
ATOM 842 C CA . ALA A 1 111 ? -8.387 13.999 27.274 1.00 85.62 111 ALA A CA 1
ATOM 843 C C . ALA A 1 111 ? -9.660 14.812 27.577 1.00 85.62 111 ALA A C 1
ATOM 845 O O . ALA A 1 111 ? -9.671 15.570 28.545 1.00 85.62 111 ALA A O 1
ATOM 846 N N . ASP A 1 112 ? -10.715 14.627 26.782 1.00 86.69 112 ASP A N 1
ATOM 847 C CA . ASP A 1 112 ? -12.011 15.291 26.931 1.00 86.69 112 ASP A CA 1
ATOM 848 C C . ASP A 1 112 ? -12.946 14.487 27.864 1.00 86.69 112 ASP A C 1
ATOM 850 O O . ASP A 1 112 ? -14.071 14.893 28.159 1.00 86.69 112 ASP A O 1
ATOM 854 N N . GLY A 1 113 ? -12.467 13.343 28.370 1.00 87.44 113 GLY A N 1
ATOM 855 C CA . GLY A 1 113 ? -13.205 12.440 29.244 1.00 87.44 113 GLY A CA 1
ATOM 856 C C . GLY A 1 113 ? -14.133 11.478 28.502 1.00 87.44 113 GLY A C 1
ATOM 857 O O . GLY A 1 113 ? -14.803 10.678 29.162 1.00 87.44 113 GLY A O 1
ATOM 858 N N . ASP A 1 114 ? -14.163 11.508 27.169 1.00 90.75 114 ASP A N 1
ATOM 859 C CA . ASP A 1 114 ? -15.018 10.642 26.361 1.00 90.75 114 ASP A CA 1
ATOM 860 C C . ASP A 1 114 ? -14.473 9.218 26.320 1.00 90.75 114 ASP A C 1
ATOM 862 O O . ASP A 1 114 ? -13.274 8.987 26.151 1.00 90.75 114 ASP A O 1
ATOM 866 N N . LEU A 1 115 ? -15.370 8.241 26.418 1.00 91.56 115 LEU A N 1
ATOM 867 C CA . LEU A 1 115 ? -15.049 6.837 26.222 1.00 91.56 115 LEU A CA 1
ATOM 868 C C . LEU A 1 115 ? -14.611 6.588 24.782 1.00 91.56 115 LEU A C 1
ATOM 870 O O . LEU A 1 115 ? -15.254 7.014 23.824 1.00 91.56 115 LEU A O 1
ATOM 874 N N . LEU A 1 116 ? -13.528 5.835 24.629 1.00 92.12 116 LEU A N 1
ATOM 875 C CA . LEU A 1 116 ? -12.966 5.506 23.329 1.00 92.12 116 LEU A CA 1
ATOM 876 C C . LEU A 1 116 ? -13.521 4.185 22.790 1.00 92.12 116 LEU A C 1
ATOM 878 O O . LEU A 1 116 ? -13.433 3.128 23.423 1.00 92.12 116 LEU A O 1
ATOM 882 N N . GLY A 1 117 ? -14.033 4.248 21.566 1.00 93.69 117 GLY A N 1
ATOM 883 C CA . GLY A 1 117 ? -14.336 3.109 20.714 1.00 93.69 117 GLY A CA 1
ATOM 884 C C . GLY A 1 117 ? -13.214 2.848 19.716 1.00 93.69 117 GLY A C 1
ATOM 885 O O . GLY A 1 117 ? -12.588 3.768 19.191 1.00 93.69 117 GLY A O 1
ATOM 886 N N . PHE A 1 118 ? -12.976 1.577 19.424 1.00 92.75 118 PHE A N 1
ATOM 887 C CA . PHE A 1 118 ? -12.054 1.119 18.399 1.00 92.75 118 PHE A CA 1
ATOM 888 C C . PHE A 1 118 ? -12.836 0.708 17.158 1.00 92.75 118 PHE A C 1
ATOM 890 O O . PHE A 1 118 ? -13.652 -0.211 17.211 1.00 92.75 118 PHE A O 1
ATOM 897 N N . LEU A 1 119 ? -12.598 1.406 16.050 1.00 94.00 119 LEU A N 1
ATOM 898 C CA . LEU A 1 119 ? -13.266 1.162 14.775 1.00 94.00 119 LEU A CA 1
ATOM 899 C C . LEU A 1 119 ? -12.680 -0.090 14.122 1.00 94.00 119 LEU A C 1
ATOM 901 O O . LEU A 1 119 ? -11.464 -0.188 13.933 1.00 94.00 119 LEU A O 1
ATOM 905 N N . LEU A 1 120 ? -13.542 -1.029 13.744 1.00 93.12 120 LEU A N 1
ATOM 906 C CA . LEU A 1 120 ? -13.172 -2.324 13.190 1.00 93.12 120 LEU A CA 1
ATOM 907 C C . LEU A 1 120 ? -13.857 -2.570 11.849 1.00 93.12 120 LEU A C 1
ATOM 909 O O . LEU A 1 120 ? -15.009 -2.197 11.625 1.00 93.12 120 LEU A O 1
ATOM 913 N N . LEU A 1 121 ? -13.131 -3.257 10.973 1.00 91.44 121 LEU A N 1
ATOM 914 C CA . LEU A 1 121 ? -13.616 -3.699 9.676 1.00 91.44 121 LEU A CA 1
ATOM 915 C C . LEU A 1 121 ? -13.476 -5.214 9.570 1.00 91.44 121 LEU A C 1
ATOM 917 O O . LEU A 1 121 ? -12.385 -5.746 9.769 1.00 91.44 121 LEU A O 1
ATOM 921 N N . ARG A 1 122 ? -14.558 -5.912 9.230 1.00 89.19 122 ARG A N 1
ATOM 922 C CA . ARG A 1 122 ? -14.536 -7.369 9.074 1.00 89.19 122 ARG A CA 1
ATOM 923 C C . ARG A 1 122 ? -13.650 -7.789 7.894 1.00 89.19 122 ARG A C 1
ATOM 925 O O . ARG A 1 122 ? -13.701 -7.198 6.820 1.00 89.19 122 ARG A O 1
ATOM 932 N N . ASP A 1 123 ? -12.840 -8.823 8.099 1.00 86.44 123 ASP A N 1
ATOM 933 C CA . ASP A 1 123 ? -12.075 -9.500 7.051 1.00 86.44 123 ASP A CA 1
ATOM 934 C C . ASP A 1 123 ? -13.023 -10.383 6.227 1.00 86.44 123 ASP A C 1
ATOM 936 O O . ASP A 1 123 ? -13.333 -11.512 6.614 1.00 86.44 123 ASP A O 1
ATOM 940 N N . GLU A 1 124 ? -13.510 -9.858 5.101 1.00 82.94 124 GLU A N 1
ATOM 941 C CA . GLU A 1 124 ? -14.409 -10.578 4.183 1.00 82.94 124 GLU A CA 1
ATOM 942 C C . GLU A 1 124 ? -13.762 -11.832 3.573 1.00 82.94 124 GLU A C 1
ATOM 944 O O . GLU A 1 124 ? -14.462 -12.762 3.180 1.00 82.94 124 GLU A O 1
ATOM 949 N N . PHE A 1 125 ? -12.427 -11.892 3.538 1.00 78.12 125 PHE A N 1
ATOM 950 C CA . PHE A 1 125 ? -11.664 -13.038 3.034 1.00 78.12 125 PHE A CA 1
ATOM 951 C C . PHE A 1 125 ? -11.241 -14.002 4.152 1.00 78.12 125 PHE A C 1
ATOM 953 O O . PHE A 1 125 ? -10.444 -14.921 3.923 1.00 78.12 125 PHE A O 1
ATOM 960 N N . GLY A 1 126 ? -11.754 -13.797 5.369 1.00 75.38 126 GLY A N 1
ATOM 961 C CA . GLY A 1 126 ? -11.511 -14.665 6.509 1.00 75.38 126 GLY A CA 1
ATOM 962 C C . GLY A 1 126 ? -11.953 -16.099 6.213 1.00 75.38 126 GLY A C 1
ATOM 963 O O . GLY A 1 126 ? -13.094 -16.349 5.837 1.00 75.38 126 GLY A O 1
ATOM 964 N N . ARG A 1 127 ? -11.042 -17.060 6.399 1.00 74.12 127 ARG A N 1
ATOM 965 C CA . ARG A 1 127 ? -11.305 -18.484 6.112 1.00 74.12 127 ARG A CA 1
ATOM 966 C C . ARG A 1 127 ? -12.203 -19.170 7.144 1.00 74.12 127 ARG A C 1
ATOM 968 O O . ARG A 1 127 ? -12.759 -20.219 6.846 1.00 74.12 127 ARG A O 1
ATOM 975 N N . ASP A 1 128 ? -12.298 -18.612 8.350 1.00 80.56 128 ASP A N 1
ATOM 976 C CA . ASP A 1 128 ? -13.066 -19.174 9.460 1.00 80.56 128 ASP A CA 1
ATOM 977 C C . ASP A 1 128 ? -14.340 -18.339 9.693 1.00 80.56 128 ASP A C 1
ATOM 979 O O . ASP A 1 128 ? -14.257 -17.236 10.243 1.00 80.56 128 ASP A O 1
ATOM 983 N N . PRO A 1 129 ? -15.526 -18.831 9.286 1.00 78.69 129 PRO A N 1
ATOM 984 C CA . PRO A 1 129 ? -16.779 -18.102 9.466 1.00 78.69 129 PRO A CA 1
ATOM 985 C C . PRO A 1 129 ? -17.236 -18.048 10.933 1.00 78.69 129 PRO A C 1
ATOM 987 O O . PRO A 1 129 ? -18.007 -17.159 11.291 1.00 78.69 129 PRO A O 1
ATOM 990 N N . VAL A 1 130 ? -16.757 -18.964 11.785 1.00 83.56 130 VAL A N 1
ATOM 991 C CA . VAL A 1 130 ? -17.117 -19.054 13.212 1.00 83.56 130 VAL A CA 1
ATOM 992 C C . VAL A 1 130 ? -16.262 -18.101 14.052 1.00 83.56 130 VAL A C 1
ATOM 994 O O . VAL A 1 130 ? -16.661 -17.685 15.140 1.00 83.56 130 VAL A O 1
ATOM 997 N N . ARG A 1 131 ? -15.082 -17.723 13.549 1.00 84.81 131 ARG A N 1
ATOM 998 C CA . ARG A 1 131 ? -14.148 -16.799 14.207 1.00 84.81 131 ARG A CA 1
ATOM 999 C C . ARG A 1 131 ? -13.876 -15.600 13.301 1.00 84.81 131 ARG A C 1
ATOM 1001 O O . ARG A 1 131 ? -12.803 -15.526 12.698 1.00 84.81 131 ARG A O 1
ATOM 1008 N N . PRO A 1 132 ? -14.826 -14.649 13.203 1.00 84.81 132 PRO A N 1
ATOM 1009 C CA . PRO A 1 132 ? -14.653 -13.487 12.349 1.00 84.81 132 PRO A CA 1
ATOM 1010 C C . PRO A 1 132 ? -13.407 -12.705 12.768 1.00 84.81 132 PRO A C 1
ATOM 1012 O O . PRO A 1 132 ? -13.222 -12.363 13.942 1.00 84.81 132 PRO A O 1
ATOM 1015 N N . ARG A 1 133 ? -12.548 -12.456 11.779 1.00 89.31 133 ARG A N 1
ATOM 1016 C CA . ARG A 1 133 ? -11.341 -11.645 11.916 1.00 89.31 133 ARG A CA 1
ATOM 1017 C C . ARG A 1 133 ? -11.648 -10.209 11.521 1.00 89.31 133 ARG A C 1
ATOM 1019 O O . ARG A 1 133 ? -12.449 -9.971 10.621 1.00 89.31 133 ARG A O 1
ATOM 1026 N N . TYR A 1 134 ? -10.999 -9.268 12.189 1.00 91.50 134 TYR A N 1
ATOM 1027 C CA . TYR A 1 134 ? -11.185 -7.843 11.969 1.00 91.50 134 TYR A CA 1
ATOM 1028 C C . TYR A 1 134 ? -9.847 -7.149 11.730 1.00 91.50 134 TYR A C 1
ATOM 1030 O O . TYR A 1 134 ? -8.851 -7.395 12.417 1.00 91.50 134 TYR A O 1
ATOM 1038 N N . PHE A 1 135 ? -9.847 -6.245 10.763 1.00 90.81 135 PHE A N 1
ATOM 1039 C CA . PHE A 1 135 ? -8.862 -5.188 10.631 1.00 90.81 135 PHE A CA 1
ATOM 1040 C C . PHE A 1 135 ? -9.279 -3.981 11.471 1.00 90.81 135 PHE A C 1
ATOM 1042 O O . PHE A 1 135 ? -10.435 -3.820 11.859 1.00 90.81 135 PHE A O 1
ATOM 1049 N N . THR A 1 136 ? -8.315 -3.115 11.737 1.00 90.19 136 THR A N 1
ATOM 1050 C CA . THR A 1 136 ? -8.481 -1.895 12.517 1.00 90.19 136 THR A CA 1
ATOM 1051 C C . THR A 1 136 ? -8.636 -0.680 11.610 1.00 90.19 136 THR A C 1
ATOM 1053 O O . THR A 1 136 ? -7.998 -0.544 10.562 1.00 90.19 136 THR A O 1
ATOM 1056 N N . GLY A 1 137 ? -9.483 0.232 12.051 1.00 90.25 137 GLY A N 1
ATOM 1057 C CA . GLY A 1 137 ? -9.787 1.489 11.408 1.00 90.25 137 GLY A CA 1
ATOM 1058 C C . GLY A 1 137 ? -10.677 1.406 10.174 1.00 90.25 137 GLY A C 1
ATOM 1059 O O . GLY A 1 137 ? -10.657 0.452 9.396 1.00 90.25 137 GLY A O 1
ATOM 1060 N N . VAL A 1 138 ? -11.415 2.489 9.970 1.00 90.50 138 VAL A N 1
ATOM 1061 C CA . VAL A 1 138 ? -12.387 2.687 8.896 1.00 90.50 138 VAL A CA 1
ATOM 1062 C C . VAL A 1 138 ? -11.969 3.912 8.087 1.00 90.50 138 VAL A C 1
ATOM 1064 O O . VAL A 1 138 ? -11.449 4.891 8.629 1.00 90.50 138 VAL A O 1
ATOM 1067 N N . GLY A 1 139 ? -12.105 3.828 6.762 1.00 89.56 139 GLY A N 1
ATOM 1068 C CA . GLY A 1 139 ? -11.846 4.977 5.898 1.00 89.56 139 GLY A CA 1
ATOM 1069 C C . GLY A 1 139 ? -12.914 6.043 6.126 1.00 89.56 139 GLY A C 1
ATOM 1070 O O . GLY A 1 139 ? -14.071 5.690 6.307 1.00 89.56 139 GLY A O 1
ATOM 1071 N N . TYR A 1 140 ? -12.561 7.323 6.101 1.00 90.00 140 TYR A N 1
ATOM 1072 C CA . TYR A 1 140 ? -13.545 8.395 6.228 1.00 90.00 140 TYR A CA 1
ATOM 1073 C C . TYR A 1 140 ? -13.157 9.625 5.408 1.00 90.00 140 TYR A C 1
ATOM 1075 O O . TYR A 1 140 ? -11.990 9.802 5.051 1.00 90.00 140 TYR A O 1
ATOM 1083 N N . LYS A 1 141 ? -14.137 10.470 5.101 1.00 89.75 141 LYS A N 1
ATOM 1084 C CA . LYS A 1 141 ? -13.943 11.787 4.482 1.00 89.75 141 LYS A CA 1
ATOM 1085 C C . LYS A 1 141 ? -14.577 12.859 5.361 1.00 89.75 141 LYS A C 1
ATOM 1087 O O . LYS A 1 141 ? -15.577 12.570 6.001 1.00 89.75 141 LYS A O 1
ATOM 1092 N N . ARG A 1 142 ? -14.006 14.069 5.371 1.00 86.38 142 ARG A N 1
ATOM 1093 C CA . ARG A 1 142 ? -14.600 15.277 5.997 1.00 86.38 142 ARG A CA 1
ATOM 1094 C C . ARG A 1 142 ? -15.359 16.167 5.002 1.00 86.38 142 ARG A C 1
ATOM 1096 O O . ARG A 1 142 ? -15.939 17.178 5.372 1.00 86.38 142 ARG A O 1
ATOM 1103 N N . SER A 1 143 ? -15.282 15.836 3.716 1.00 81.81 143 SER A N 1
ATOM 1104 C CA . SER A 1 143 ? -16.062 16.450 2.644 1.00 81.81 143 SER A CA 1
ATOM 1105 C C . SER A 1 143 ? -16.073 15.515 1.435 1.00 81.81 143 SER A C 1
ATOM 1107 O O . SER A 1 143 ? -15.125 14.756 1.221 1.00 81.81 143 SER A O 1
ATOM 1109 N N . ASN A 1 144 ? -17.122 15.565 0.611 1.00 75.56 144 ASN A N 1
ATOM 1110 C CA . ASN A 1 144 ? -17.267 14.652 -0.533 1.00 75.56 144 ASN A CA 1
ATOM 1111 C C . ASN A 1 144 ? -16.097 14.739 -1.534 1.00 75.56 144 ASN A C 1
ATOM 1113 O O . ASN A 1 144 ? -15.653 13.713 -2.059 1.00 75.56 144 ASN A O 1
ATOM 1117 N N . ALA A 1 145 ? -15.565 15.947 -1.739 1.00 75.06 145 ALA A N 1
ATOM 1118 C CA . ALA A 1 145 ? -14.426 16.228 -2.615 1.00 75.06 145 ALA A CA 1
ATOM 1119 C C . ALA A 1 145 ? -13.055 16.145 -1.909 1.00 75.06 145 ALA A C 1
ATOM 1121 O O . ALA A 1 145 ? -12.023 16.341 -2.545 1.00 75.06 145 ALA A O 1
ATOM 1122 N N . GLY A 1 146 ? -13.029 15.888 -0.598 1.00 72.81 146 GLY A N 1
ATOM 1123 C CA . GLY A 1 146 ? -11.811 15.897 0.203 1.00 72.81 146 GLY A CA 1
ATOM 1124 C C . GLY A 1 146 ? -10.979 14.614 0.095 1.00 72.81 146 GLY A C 1
ATOM 1125 O O . GLY A 1 146 ? -11.463 13.576 -0.377 1.00 72.81 146 GLY A O 1
ATOM 1126 N N . PRO A 1 147 ? -9.721 14.660 0.572 1.00 74.50 147 PRO A N 1
ATOM 1127 C CA . PRO A 1 147 ? -8.888 13.471 0.685 1.00 74.50 147 PRO A CA 1
ATOM 1128 C C . PRO A 1 147 ? -9.527 12.441 1.625 1.00 74.50 147 PRO A C 1
ATOM 1130 O O . PRO A 1 147 ? -10.234 12.779 2.577 1.00 74.50 147 PRO A O 1
ATOM 1133 N N . GLN A 1 148 ? -9.266 11.164 1.352 1.00 81.44 148 GLN A N 1
ATOM 1134 C CA . GLN A 1 148 ? -9.719 10.066 2.197 1.00 81.44 148 GLN A CA 1
ATOM 1135 C C . GLN A 1 148 ? -8.721 9.824 3.332 1.00 81.44 148 GLN A C 1
ATOM 1137 O O . GLN A 1 148 ? -7.528 9.616 3.106 1.00 81.44 148 GLN A O 1
ATOM 1142 N N . TYR A 1 149 ? -9.233 9.805 4.555 1.00 85.06 149 TYR A N 1
ATOM 1143 C CA . TYR A 1 149 ? -8.497 9.531 5.781 1.00 85.06 149 TYR A CA 1
ATOM 1144 C C . TYR A 1 149 ? -8.855 8.145 6.324 1.00 85.06 149 TYR A C 1
ATOM 1146 O O . TYR A 1 149 ? -9.713 7.440 5.786 1.00 85.06 149 TYR A O 1
ATOM 1154 N N . ARG A 1 150 ? -8.188 7.730 7.406 1.00 87.00 150 ARG A N 1
ATOM 1155 C CA . ARG A 1 150 ? -8.525 6.505 8.137 1.00 87.00 150 ARG A CA 1
ATOM 1156 C C . ARG A 1 150 ? -8.508 6.771 9.631 1.00 87.00 150 ARG A C 1
ATOM 1158 O O . ARG A 1 150 ? -7.449 7.047 10.190 1.00 87.00 150 ARG A O 1
ATOM 1165 N N . ALA A 1 151 ? -9.664 6.606 10.254 1.00 89.50 151 ALA A N 1
ATOM 1166 C CA . ALA A 1 151 ? -9.819 6.692 11.692 1.00 89.50 151 ALA A CA 1
ATOM 1167 C C . ALA A 1 151 ? -9.719 5.304 12.304 1.00 89.50 151 ALA A C 1
ATOM 1169 O O . ALA A 1 151 ? -10.286 4.354 11.768 1.00 89.50 151 ALA A O 1
ATOM 1170 N N . ARG A 1 152 ? -8.988 5.179 13.411 1.00 89.88 152 ARG A N 1
ATOM 1171 C CA . ARG A 1 152 ? -8.939 3.944 14.215 1.00 89.88 152 ARG A CA 1
ATOM 1172 C C . ARG A 1 152 ? -9.780 4.063 15.475 1.00 89.88 152 ARG A C 1
ATOM 1174 O O . ARG A 1 152 ? -10.218 3.042 15.992 1.00 89.88 152 ARG A O 1
ATOM 1181 N N . LEU A 1 153 ? -10.008 5.288 15.936 1.00 92.50 153 LEU A N 1
ATOM 1182 C CA . LEU A 1 153 ? -10.729 5.578 17.163 1.00 92.50 153 LEU A CA 1
ATOM 1183 C C . LEU A 1 153 ? -11.970 6.421 16.875 1.00 92.50 153 LEU A C 1
ATOM 1185 O O . LEU A 1 153 ? -12.021 7.157 15.888 1.00 92.50 153 LEU A O 1
ATOM 1189 N N . VAL A 1 154 ? -12.944 6.318 17.766 1.00 93.56 154 VAL A N 1
ATOM 1190 C CA . VAL A 1 154 ? -14.146 7.152 17.807 1.00 93.56 154 VAL A CA 1
ATOM 1191 C C . VAL A 1 154 ? -14.455 7.493 19.264 1.00 93.56 154 VAL A C 1
ATOM 1193 O O . VAL A 1 154 ? -14.280 6.637 20.132 1.00 93.56 154 VAL A O 1
ATOM 1196 N N . SER A 1 155 ? -14.877 8.722 19.545 1.00 94.00 155 SER A N 1
ATOM 1197 C CA . SER A 1 155 ? -15.371 9.102 20.875 1.00 94.00 155 SER A CA 1
ATOM 1198 C C . SER A 1 155 ? -16.849 8.717 21.012 1.00 94.00 155 SER A C 1
ATOM 1200 O O . SER A 1 155 ? -17.647 8.974 20.113 1.00 94.00 155 SER A O 1
ATOM 1202 N N . LEU A 1 156 ? -17.207 8.077 22.127 1.00 94.62 156 LEU A N 1
ATOM 1203 C CA . LEU A 1 156 ? -18.528 7.482 22.379 1.00 94.62 156 LEU A CA 1
ATOM 1204 C C . LEU A 1 156 ? -19.344 8.224 23.453 1.00 94.62 156 LEU A C 1
ATOM 1206 O O . LEU A 1 156 ? -20.378 7.719 23.889 1.00 94.62 156 LEU A O 1
ATOM 1210 N N . GLY A 1 157 ? -18.871 9.396 23.885 1.00 92.38 157 GLY A N 1
ATOM 1211 C CA . GLY A 1 157 ? -19.435 10.161 24.996 1.00 92.38 157 GLY A CA 1
ATOM 1212 C C . GLY A 1 157 ? -18.896 9.724 26.362 1.00 92.38 157 GLY A C 1
ATOM 1213 O O . GLY A 1 157 ? -18.100 8.791 26.478 1.00 92.38 157 GLY A O 1
ATOM 1214 N N . GLN A 1 158 ? -19.313 10.415 27.423 1.00 91.31 158 GLN A N 1
ATOM 1215 C CA . GLN A 1 158 ? -18.718 10.264 28.757 1.00 91.31 158 GLN A CA 1
ATOM 1216 C C . GLN A 1 158 ? -19.388 9.187 29.634 1.00 91.31 158 GLN A C 1
ATOM 1218 O O . GLN A 1 158 ? -18.756 8.699 30.579 1.00 91.31 158 GLN A O 1
ATOM 1223 N N . ASP A 1 159 ? -20.637 8.802 29.356 1.00 88.62 159 ASP A N 1
ATOM 1224 C CA . ASP A 1 159 ? -21.385 7.836 30.172 1.00 88.62 159 ASP A CA 1
ATOM 1225 C C . ASP A 1 159 ? -21.333 6.423 29.561 1.00 88.62 159 ASP A C 1
ATOM 1227 O O . ASP A 1 159 ? -21.839 6.205 28.459 1.00 88.62 159 ASP A O 1
ATOM 1231 N N . PRO A 1 160 ? -20.771 5.422 30.264 1.00 86.62 160 PRO A N 1
ATOM 1232 C CA . PRO A 1 160 ? -20.748 4.047 29.772 1.00 86.62 160 PRO A CA 1
ATOM 1233 C C . PRO A 1 160 ? -22.136 3.395 29.641 1.00 86.62 160 PRO A C 1
ATOM 1235 O O . PRO A 1 160 ? -22.246 2.389 28.943 1.00 86.62 160 PRO A O 1
ATOM 1238 N N . ASN A 1 161 ? -23.181 3.931 30.283 1.00 86.88 161 ASN A N 1
ATOM 1239 C CA . ASN A 1 161 ? -24.570 3.461 30.151 1.00 86.88 161 ASN A CA 1
ATOM 1240 C C . ASN A 1 161 ? -25.337 4.163 29.015 1.00 86.88 161 ASN A C 1
ATOM 1242 O O . ASN A 1 161 ? -26.489 3.815 28.724 1.00 86.88 161 ASN A O 1
ATOM 1246 N N . ASP A 1 162 ? -24.714 5.158 28.386 1.00 91.25 162 ASP A N 1
ATOM 1247 C CA . ASP A 1 162 ? -25.328 5.992 27.362 1.00 91.25 162 ASP A CA 1
ATOM 1248 C C . ASP A 1 162 ? -24.348 6.281 26.221 1.00 91.25 162 ASP A C 1
ATOM 1250 O O . ASP A 1 162 ? -24.029 7.421 25.884 1.00 91.25 162 ASP A O 1
ATOM 1254 N N . LEU A 1 163 ? -23.838 5.199 25.631 1.00 93.81 163 LEU A N 1
ATOM 1255 C CA . LEU A 1 163 ? -22.919 5.276 24.504 1.00 93.81 163 LEU A CA 1
ATOM 1256 C C . LEU A 1 163 ? -23.614 5.857 23.273 1.00 93.81 163 LEU A C 1
ATOM 1258 O O . LEU A 1 163 ? -24.724 5.449 22.922 1.00 93.81 163 LEU A O 1
ATOM 1262 N N . HIS A 1 164 ? -22.906 6.736 22.572 1.00 94.56 164 HIS A N 1
ATOM 1263 C CA . HIS A 1 164 ? -23.374 7.354 21.339 1.00 94.56 164 HIS A CA 1
ATOM 1264 C C . HIS A 1 164 ? -22.403 7.117 20.181 1.00 94.56 164 HIS A C 1
ATOM 1266 O O . HIS A 1 164 ? -21.185 7.130 20.346 1.00 94.56 164 HIS A O 1
ATOM 1272 N N . PHE A 1 165 ? -22.952 6.914 18.987 1.00 94.56 165 PHE A N 1
ATOM 1273 C CA . PHE A 1 165 ? -22.217 6.808 17.734 1.00 94.56 165 PHE A CA 1
ATOM 1274 C C . PHE A 1 165 ? -23.024 7.490 16.630 1.00 94.56 165 PHE A C 1
ATOM 1276 O O . PHE A 1 165 ? -24.197 7.168 16.451 1.00 94.56 165 PHE A O 1
ATOM 1283 N N . ASP A 1 166 ? -22.409 8.427 15.902 1.00 93.06 166 ASP A N 1
ATOM 1284 C CA . ASP A 1 166 ? -23.090 9.228 14.872 1.00 93.06 166 ASP A CA 1
ATOM 1285 C C . ASP A 1 166 ? -24.379 9.901 15.396 1.00 93.06 166 ASP A C 1
ATOM 1287 O O . ASP A 1 166 ? -25.466 9.786 14.832 1.00 93.06 166 ASP A O 1
ATOM 1291 N N . GLY A 1 167 ? -24.285 10.508 16.582 1.00 89.94 167 GLY A N 1
ATOM 1292 C CA . GLY A 1 167 ? -25.403 11.153 17.276 1.00 89.94 167 GLY A CA 1
ATOM 1293 C C . GLY A 1 167 ? -26.509 10.208 17.766 1.00 89.94 167 GLY A C 1
ATOM 1294 O O . GLY A 1 167 ? -27.470 10.672 18.377 1.00 89.94 167 GLY A O 1
ATOM 1295 N N . LYS A 1 168 ? -26.398 8.894 17.532 1.00 92.62 168 LYS A N 1
ATOM 1296 C CA . LYS A 1 168 ? -27.402 7.890 17.905 1.00 92.62 168 LYS A CA 1
ATOM 1297 C C . LYS A 1 168 ? -26.930 7.070 19.098 1.00 92.62 168 LYS A C 1
ATOM 1299 O O . LYS A 1 168 ? -25.769 6.674 19.170 1.00 92.62 168 LYS A O 1
ATOM 1304 N N . ARG A 1 169 ? -27.852 6.758 20.007 1.00 94.38 169 ARG A N 1
ATOM 1305 C CA . ARG A 1 169 ? -27.588 5.855 21.131 1.00 94.38 169 ARG A CA 1
ATOM 1306 C C . ARG A 1 169 ? -27.309 4.437 20.628 1.00 94.38 169 ARG A C 1
ATOM 1308 O O . ARG A 1 169 ? -28.029 3.933 19.766 1.00 94.38 169 ARG A O 1
ATOM 1315 N N . VAL A 1 170 ? -26.302 3.782 21.197 1.00 94.75 170 VAL A N 1
ATOM 1316 C CA . VAL A 1 170 ? -25.906 2.407 20.865 1.00 94.75 170 VAL A CA 1
ATOM 1317 C C . VAL A 1 170 ? -25.766 1.553 22.122 1.00 94.75 170 VAL A C 1
ATOM 1319 O O . VAL A 1 170 ? -25.497 2.050 23.213 1.00 94.75 170 VAL A O 1
ATOM 1322 N N . THR A 1 171 ? -25.940 0.241 21.973 1.00 93.75 171 THR A N 1
ATOM 1323 C CA . THR A 1 171 ? -25.775 -0.725 23.066 1.00 93.75 171 THR A CA 1
ATOM 1324 C C . THR A 1 171 ? -24.663 -1.696 22.717 1.00 93.75 171 THR A C 1
ATOM 1326 O O . THR A 1 171 ? -24.697 -2.331 21.665 1.00 93.75 171 THR A O 1
ATOM 1329 N N . ALA A 1 172 ? -23.674 -1.802 23.603 1.00 93.69 172 ALA A N 1
ATOM 1330 C CA . ALA A 1 172 ? -22.547 -2.707 23.449 1.00 93.69 172 ALA A CA 1
ATOM 1331 C C . ALA A 1 172 ? -22.727 -3.949 24.321 1.00 93.69 172 ALA A C 1
ATOM 1333 O O . ALA A 1 172 ? -23.156 -3.865 25.469 1.00 93.69 172 ALA A O 1
ATOM 1334 N N . GLU A 1 173 ? -22.322 -5.097 23.793 1.00 93.75 173 GLU A N 1
ATOM 1335 C CA . GLU A 1 173 ? -22.374 -6.368 24.507 1.00 93.75 173 GLU A CA 1
ATOM 1336 C C . GLU A 1 173 ? -21.000 -7.006 24.516 1.00 93.75 173 GLU A C 1
ATOM 1338 O O . GLU A 1 173 ? -20.237 -6.892 23.553 1.00 93.75 173 GLU A O 1
ATOM 1343 N N . TRP A 1 174 ? -20.675 -7.734 25.577 1.00 92.88 174 TRP A N 1
ATOM 1344 C CA . TRP A 1 174 ? -19.426 -8.472 25.602 1.00 92.88 174 TRP A CA 1
ATOM 1345 C C . TRP A 1 174 ? -19.375 -9.507 24.474 1.00 92.88 174 TRP A C 1
ATOM 1347 O O . TRP A 1 174 ? -20.167 -10.455 24.436 1.00 92.88 174 TRP A O 1
ATOM 1357 N N . ARG A 1 175 ? -18.364 -9.409 23.602 1.00 92.31 175 ARG A N 1
ATOM 1358 C CA . ARG A 1 175 ? -18.105 -10.371 22.517 1.00 92.31 175 ARG A CA 1
ATOM 1359 C C . ARG A 1 175 ? -16.637 -10.758 22.451 1.00 92.31 175 ARG A C 1
ATOM 1361 O O . ARG A 1 175 ? -15.755 -10.031 22.903 1.00 92.31 175 ARG A O 1
ATOM 1368 N N . THR A 1 176 ? -16.378 -11.954 21.932 1.00 92.62 176 THR A N 1
ATOM 1369 C CA . THR A 1 176 ? -15.023 -12.376 21.574 1.00 92.62 176 THR A CA 1
ATOM 1370 C C . THR A 1 176 ? -14.802 -12.120 20.093 1.00 92.62 176 THR A C 1
ATOM 1372 O O . THR A 1 176 ? -15.541 -12.643 19.265 1.00 92.62 176 THR A O 1
ATOM 1375 N N . ILE A 1 177 ? -13.769 -11.348 19.773 1.00 91.44 177 ILE A N 1
ATOM 1376 C CA . ILE A 1 177 ? -13.373 -11.016 18.404 1.00 91.44 177 ILE A CA 1
ATOM 1377 C C . ILE A 1 177 ? -11.900 -11.357 18.180 1.00 91.44 177 ILE A C 1
ATOM 1379 O O . ILE A 1 177 ? -11.112 -11.422 19.128 1.00 91.44 177 ILE A O 1
ATOM 1383 N N . PHE A 1 178 ? -11.524 -11.571 16.923 1.00 92.38 178 PHE A N 1
ATOM 1384 C CA . PHE A 1 178 ? -10.139 -11.801 16.521 1.00 92.38 178 PHE A CA 1
ATOM 1385 C C . PHE A 1 178 ? -9.677 -10.629 15.669 1.00 92.38 178 PHE A C 1
ATOM 1387 O O . PHE A 1 178 ? -10.363 -10.239 14.730 1.00 92.38 178 PHE A O 1
ATOM 1394 N N . MET A 1 179 ? -8.524 -10.054 15.982 1.00 90.69 179 MET A N 1
ATOM 1395 C CA . MET A 1 179 ? -7.978 -8.927 15.236 1.00 90.69 179 MET A CA 1
ATOM 1396 C C . MET A 1 179 ? -6.662 -9.301 14.595 1.00 90.69 179 MET A C 1
ATOM 1398 O O . MET A 1 179 ? -5.805 -9.895 15.251 1.00 90.69 179 MET A O 1
ATOM 1402 N N . VAL A 1 180 ? -6.484 -8.895 13.339 1.00 89.69 180 VAL A N 1
ATOM 1403 C CA . VAL A 1 180 ? -5.242 -9.147 12.611 1.00 89.69 180 VAL A CA 1
ATOM 1404 C C . VAL A 1 180 ? -4.109 -8.365 13.269 1.00 89.69 180 VAL A C 1
ATOM 1406 O O . VAL A 1 180 ? -4.138 -7.132 13.356 1.00 89.69 180 VAL A O 1
ATOM 1409 N N . SER A 1 181 ? -3.131 -9.112 13.777 1.00 87.31 181 SER A N 1
ATOM 1410 C CA . SER A 1 181 ? -2.118 -8.614 14.703 1.00 87.31 181 SER A CA 1
ATOM 1411 C C . SER A 1 181 ? -1.159 -7.654 14.016 1.00 87.31 181 SER A C 1
ATOM 1413 O O . SER A 1 181 ? -1.054 -6.492 14.397 1.00 87.31 181 SER A O 1
ATOM 1415 N N . SER A 1 182 ? -0.523 -8.131 12.958 1.00 78.75 182 SER A N 1
ATOM 1416 C CA . SER A 1 182 ? 0.516 -7.425 12.237 1.00 78.75 182 SER A CA 1
ATOM 1417 C C . SER A 1 182 ? 0.279 -7.531 10.739 1.00 78.75 182 SER A C 1
ATOM 1419 O O . SER A 1 182 ? -0.289 -8.518 10.257 1.00 78.75 182 SER A O 1
ATOM 1421 N N . PRO A 1 183 ? 0.731 -6.529 9.975 1.00 75.50 183 PRO A N 1
ATOM 1422 C CA . PRO A 1 183 ? 0.816 -6.668 8.535 1.00 75.50 183 PRO A CA 1
ATOM 1423 C C . PRO A 1 183 ? 1.667 -7.889 8.163 1.00 75.50 183 PRO A C 1
ATOM 1425 O O . PRO A 1 183 ? 2.670 -8.144 8.830 1.00 75.50 183 PRO A O 1
ATOM 1428 N N . PRO A 1 184 ? 1.325 -8.621 7.086 1.00 71.31 184 PRO A N 1
ATOM 1429 C CA . PRO A 1 184 ? 2.182 -9.686 6.583 1.00 71.31 184 PRO A CA 1
ATOM 1430 C C . PRO A 1 184 ? 3.575 -9.127 6.280 1.00 71.31 184 PRO A C 1
ATOM 1432 O O . PRO A 1 184 ? 3.681 -7.996 5.803 1.00 71.31 184 PRO A O 1
ATOM 1435 N N . ASP A 1 185 ? 4.625 -9.925 6.487 1.00 62.31 185 ASP A N 1
ATOM 1436 C CA . ASP A 1 185 ? 6.035 -9.495 6.418 1.00 62.31 185 ASP A CA 1
ATOM 1437 C C . ASP A 1 185 ? 6.396 -8.721 5.144 1.00 62.31 185 ASP A C 1
ATOM 1439 O O . ASP A 1 185 ? 7.192 -7.783 5.177 1.00 62.31 185 ASP A O 1
ATOM 1443 N N . ARG A 1 186 ? 5.730 -9.035 4.024 1.00 55.91 186 ARG A N 1
ATOM 1444 C CA . ARG A 1 186 ? 5.836 -8.310 2.742 1.00 55.91 186 ARG A CA 1
ATOM 1445 C C . ARG A 1 186 ? 5.544 -6.805 2.833 1.00 55.91 186 ARG A C 1
ATOM 1447 O O . ARG A 1 186 ? 5.912 -6.049 1.942 1.00 55.91 186 ARG A O 1
ATOM 1454 N N . LEU A 1 187 ? 4.840 -6.368 3.871 1.00 59.28 187 LEU A N 1
ATOM 1455 C CA . LEU A 1 187 ? 4.509 -4.974 4.136 1.00 59.28 187 LEU A CA 1
ATOM 1456 C C . LEU A 1 187 ? 5.450 -4.340 5.176 1.00 59.28 187 LEU A C 1
ATOM 1458 O O . LEU A 1 187 ? 5.217 -3.188 5.534 1.00 59.28 187 LEU A O 1
ATOM 1462 N N . SER A 1 188 ? 6.503 -5.016 5.646 1.00 61.16 188 SER A N 1
ATOM 1463 C CA . SER A 1 188 ? 7.464 -4.440 6.596 1.00 61.16 188 SER A CA 1
ATOM 1464 C C . SER A 1 188 ? 8.275 -3.285 5.994 1.00 61.16 188 SER A C 1
ATOM 1466 O O . SER A 1 188 ? 8.764 -3.400 4.871 1.00 61.16 188 SER A O 1
ATOM 1468 N N . PRO A 1 189 ? 8.456 -2.149 6.705 1.00 54.59 189 PRO A N 1
ATOM 1469 C CA . PRO A 1 189 ? 9.402 -1.101 6.327 1.00 54.59 189 PRO A CA 1
ATOM 1470 C C . PRO A 1 189 ? 10.839 -1.619 6.211 1.00 54.59 189 PRO A C 1
ATOM 1472 O O . PRO A 1 189 ? 11.603 -1.079 5.420 1.00 54.59 189 PRO A O 1
ATOM 1475 N N . GLY A 1 190 ? 11.178 -2.651 6.994 1.00 50.16 190 GLY A N 1
ATOM 1476 C CA . GLY A 1 190 ? 12.483 -3.310 7.008 1.00 50.16 190 GLY A CA 1
ATOM 1477 C C . GLY A 1 190 ? 12.554 -4.563 6.137 1.00 50.16 190 GLY A C 1
ATOM 1478 O O . GLY A 1 190 ? 13.564 -5.259 6.192 1.00 50.16 190 GLY A O 1
ATOM 1479 N N . ALA A 1 191 ? 11.520 -4.869 5.341 1.00 53.66 191 ALA A N 1
ATOM 1480 C CA . ALA A 1 191 ? 11.621 -5.890 4.304 1.00 53.66 191 ALA A CA 1
ATOM 1481 C C . ALA A 1 191 ? 12.613 -5.399 3.239 1.00 53.66 191 ALA A C 1
ATOM 1483 O O . ALA A 1 191 ? 12.247 -4.768 2.249 1.00 53.66 191 ALA A O 1
ATOM 1484 N N . THR A 1 192 ? 13.901 -5.645 3.476 1.00 45.53 192 THR A N 1
ATOM 1485 C CA . THR A 1 192 ? 14.995 -5.342 2.545 1.00 45.53 192 THR A CA 1
ATOM 1486 C C . THR A 1 192 ? 14.836 -6.142 1.261 1.00 45.53 192 THR A C 1
ATOM 1488 O O . THR A 1 192 ? 15.152 -5.667 0.173 1.00 45.53 192 THR A O 1
ATOM 1491 N N . THR A 1 193 ? 14.253 -7.332 1.368 1.00 50.47 193 THR A N 1
ATOM 1492 C CA . THR A 1 193 ? 13.701 -8.090 0.256 1.00 50.47 193 THR A CA 1
ATOM 1493 C C . THR A 1 193 ? 12.286 -7.606 -0.015 1.00 50.47 193 THR A C 1
ATOM 1495 O O . THR A 1 193 ? 11.323 -8.069 0.591 1.00 50.47 193 THR A O 1
ATOM 1498 N N . ALA A 1 194 ? 12.135 -6.709 -0.993 1.00 54.03 194 ALA A N 1
ATOM 1499 C CA . ALA A 1 194 ? 10.881 -6.657 -1.725 1.00 54.03 194 ALA A CA 1
ATOM 1500 C C . ALA A 1 194 ? 10.608 -8.094 -2.203 1.00 54.03 194 ALA A C 1
ATOM 1502 O O . ALA A 1 194 ? 11.334 -8.615 -3.056 1.00 54.03 194 ALA A O 1
ATOM 1503 N N . LEU A 1 195 ? 9.634 -8.772 -1.590 1.00 58.16 195 LEU A N 1
ATOM 1504 C CA . LEU A 1 195 ? 9.149 -10.081 -2.026 1.00 58.16 195 LEU A CA 1
ATOM 1505 C C . LEU A 1 195 ? 8.352 -9.850 -3.306 1.00 58.16 195 LEU A C 1
ATOM 1507 O O . LEU A 1 195 ? 7.124 -9.900 -3.333 1.00 58.16 195 LEU A O 1
ATOM 1511 N N . LEU A 1 196 ? 9.086 -9.500 -4.361 1.00 74.88 196 LEU A N 1
ATOM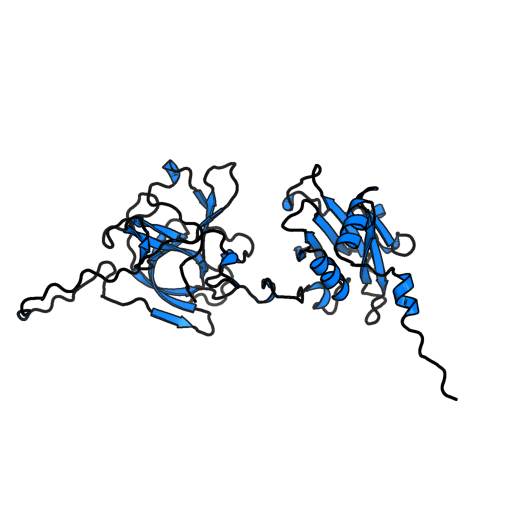 1512 C CA . LEU A 1 196 ? 8.559 -9.359 -5.697 1.00 74.88 196 LEU A CA 1
ATOM 1513 C C . LEU A 1 196 ? 8.187 -10.771 -6.132 1.00 74.88 196 LEU A C 1
ATOM 1515 O O . LEU A 1 196 ? 9.048 -11.601 -6.430 1.00 74.88 196 LEU A O 1
ATOM 1519 N N . THR A 1 197 ? 6.894 -11.058 -6.135 1.00 79.50 197 THR A N 1
ATOM 1520 C CA . THR A 1 197 ? 6.327 -12.319 -6.609 1.00 79.50 197 THR A CA 1
ATOM 1521 C C . THR A 1 197 ? 6.761 -12.645 -8.043 1.00 79.50 197 THR A C 1
ATOM 1523 O O . THR A 1 197 ? 6.832 -13.825 -8.405 1.00 79.50 197 THR A O 1
ATOM 1526 N N . ILE A 1 198 ? 7.154 -11.633 -8.836 1.00 84.81 198 ILE A N 1
ATOM 1527 C CA . ILE A 1 198 ? 7.843 -11.779 -10.133 1.00 84.81 198 ILE A CA 1
ATOM 1528 C C . ILE A 1 198 ? 9.103 -12.661 -10.043 1.00 84.81 198 ILE A C 1
ATOM 1530 O O . ILE A 1 198 ? 9.441 -13.363 -10.990 1.00 84.81 198 ILE A O 1
ATOM 1534 N N . ASN A 1 199 ? 9.774 -12.704 -8.889 1.00 83.88 199 ASN A N 1
ATOM 1535 C CA . ASN A 1 199 ? 10.949 -13.539 -8.626 1.00 83.88 199 ASN A CA 1
ATOM 1536 C C . ASN A 1 199 ? 10.610 -14.873 -7.952 1.00 83.88 199 ASN A C 1
ATOM 1538 O O . ASN A 1 199 ? 11.406 -15.805 -8.030 1.00 83.88 199 ASN A O 1
ATOM 1542 N N . CYS A 1 200 ? 9.439 -14.986 -7.323 1.00 77.50 200 CYS A N 1
ATOM 1543 C CA . CYS A 1 200 ? 9.006 -16.203 -6.629 1.00 77.50 200 CYS A CA 1
ATOM 1544 C C . CYS A 1 200 ? 8.218 -17.161 -7.535 1.00 77.50 200 CYS A C 1
ATOM 1546 O O . CYS A 1 200 ? 8.184 -18.358 -7.280 1.00 77.50 200 CYS A O 1
ATOM 1548 N N . THR A 1 201 ? 7.592 -16.658 -8.604 1.00 79.25 201 THR A N 1
ATOM 1549 C CA . THR A 1 201 ? 6.800 -17.487 -9.530 1.00 79.25 201 THR A CA 1
ATOM 1550 C C . THR A 1 201 ? 7.741 -18.283 -10.448 1.00 79.25 201 THR A C 1
ATOM 1552 O O . THR A 1 201 ? 8.502 -17.649 -11.185 1.00 79.25 201 THR A O 1
ATOM 1555 N N . PRO A 1 202 ? 7.739 -19.631 -10.462 1.00 73.94 202 PRO A N 1
ATOM 1556 C CA . PRO A 1 202 ? 8.685 -20.414 -11.267 1.00 73.94 202 PRO A CA 1
ATOM 1557 C C . PRO A 1 202 ? 8.633 -20.080 -12.764 1.00 73.94 202 PRO A C 1
ATOM 1559 O O . PRO A 1 202 ? 9.675 -19.828 -13.360 1.00 73.94 202 PRO A O 1
ATOM 1562 N N . ALA A 1 203 ? 7.429 -19.944 -13.322 1.00 82.25 203 ALA A N 1
ATOM 1563 C CA . ALA A 1 203 ? 7.182 -19.643 -14.734 1.00 82.25 203 ALA A CA 1
ATOM 1564 C C . ALA A 1 203 ? 6.998 -18.139 -15.033 1.00 82.25 203 ALA A C 1
ATOM 1566 O O . ALA A 1 203 ? 6.301 -17.770 -15.974 1.00 82.25 203 ALA A O 1
ATOM 1567 N N . SER A 1 204 ? 7.574 -17.246 -14.219 1.00 89.06 204 SER A N 1
ATOM 1568 C CA . SER A 1 204 ? 7.475 -15.807 -14.494 1.00 89.06 204 SER A CA 1
ATOM 1569 C C . SER A 1 204 ? 8.176 -15.449 -15.818 1.00 89.06 204 SER A C 1
ATOM 1571 O O . SER A 1 204 ? 9.344 -15.817 -15.996 1.00 89.06 204 SER A O 1
ATOM 1573 N N . PRO A 1 205 ? 7.538 -14.676 -16.718 1.00 92.19 205 PRO A N 1
ATOM 1574 C CA . PRO A 1 205 ? 8.174 -14.204 -17.953 1.00 92.19 205 PRO A CA 1
ATOM 1575 C C . PRO A 1 205 ? 9.280 -13.178 -17.702 1.00 92.19 205 PRO A C 1
ATOM 1577 O O . PRO A 1 205 ? 10.136 -12.962 -18.562 1.00 92.19 205 PRO A O 1
ATOM 1580 N N . PHE A 1 206 ? 9.287 -12.570 -16.516 1.00 94.88 206 PHE A N 1
ATOM 1581 C CA . PHE A 1 206 ? 10.257 -11.562 -16.115 1.00 94.88 206 PHE A CA 1
ATOM 1582 C C . PHE A 1 206 ? 10.878 -11.894 -14.757 1.00 94.88 206 PHE A C 1
ATOM 1584 O O . PHE A 1 206 ? 10.271 -12.570 -13.924 1.00 94.88 206 PHE A O 1
ATOM 1591 N N . ARG A 1 207 ? 12.087 -11.386 -14.515 1.00 93.38 207 ARG A N 1
ATOM 1592 C CA . ARG A 1 207 ? 12.758 -11.353 -13.209 1.00 93.38 207 ARG A CA 1
ATOM 1593 C C . ARG A 1 207 ? 13.249 -9.946 -12.939 1.00 93.38 207 ARG A C 1
ATOM 1595 O O . ARG A 1 207 ? 13.785 -9.300 -13.835 1.00 93.38 207 ARG A O 1
ATOM 1602 N N . PHE A 1 208 ? 13.125 -9.510 -11.695 1.00 92.88 208 PHE A N 1
ATOM 1603 C CA . PHE A 1 208 ? 13.557 -8.192 -11.253 1.00 92.88 208 PHE A CA 1
ATOM 1604 C C . PHE A 1 208 ? 14.692 -8.346 -10.230 1.00 92.88 208 PHE A C 1
ATOM 1606 O O . PHE A 1 208 ? 14.432 -8.738 -9.091 1.00 92.88 208 PHE A O 1
ATOM 1613 N N . PRO A 1 209 ? 15.961 -8.118 -10.603 1.00 90.94 209 PRO A N 1
ATOM 1614 C CA . PRO A 1 209 ? 17.092 -8.443 -9.741 1.00 90.94 209 PRO A CA 1
ATOM 1615 C C . PRO A 1 209 ? 17.069 -7.736 -8.384 1.00 90.94 209 PRO A C 1
ATOM 1617 O O . PRO A 1 209 ? 16.762 -6.551 -8.293 1.00 90.94 209 PRO A O 1
ATOM 1620 N N . HIS A 1 210 ? 17.495 -8.437 -7.331 1.00 84.62 210 HIS A N 1
ATOM 1621 C CA . HIS A 1 210 ? 17.544 -7.853 -5.989 1.00 84.62 210 HIS A CA 1
ATOM 1622 C C . HIS A 1 210 ? 18.520 -6.672 -5.892 1.00 84.62 210 HIS A C 1
ATOM 1624 O O . HIS A 1 210 ? 18.171 -5.650 -5.317 1.00 84.62 210 HIS A O 1
ATOM 1630 N N . TRP A 1 211 ? 19.693 -6.760 -6.534 1.00 86.69 211 TRP A N 1
ATOM 1631 C CA . TRP A 1 211 ? 20.655 -5.651 -6.562 1.00 86.69 211 TRP A CA 1
ATOM 1632 C C . TRP A 1 211 ? 20.037 -4.365 -7.133 1.00 86.69 211 TRP A C 1
ATOM 1634 O O . TRP A 1 211 ? 20.374 -3.274 -6.681 1.00 86.69 211 TRP A O 1
ATOM 1644 N N . LEU A 1 212 ? 19.107 -4.488 -8.089 1.00 90.94 212 LEU A N 1
ATOM 1645 C CA . LEU A 1 212 ? 18.424 -3.348 -8.689 1.00 90.94 212 LEU A CA 1
ATOM 1646 C C . LEU A 1 212 ? 17.487 -2.690 -7.671 1.00 90.94 212 LEU A C 1
ATOM 1648 O O . LEU A 1 212 ? 17.501 -1.471 -7.514 1.00 90.94 212 LEU A O 1
ATOM 1652 N N . VAL A 1 213 ? 16.740 -3.501 -6.911 1.00 88.06 213 VAL A N 1
ATOM 1653 C CA . VAL A 1 213 ? 15.932 -3.028 -5.774 1.00 88.06 213 VAL A CA 1
ATOM 1654 C C . VAL A 1 213 ? 16.811 -2.293 -4.763 1.00 88.06 213 VAL A C 1
ATOM 1656 O O . VAL A 1 213 ? 16.478 -1.178 -4.370 1.00 88.06 213 VAL A O 1
ATOM 1659 N N . SER A 1 214 ? 17.954 -2.871 -4.381 1.00 83.50 214 SER A N 1
ATOM 1660 C CA . SER A 1 214 ? 18.873 -2.266 -3.411 1.00 83.50 214 SER A CA 1
ATOM 1661 C C . SER A 1 214 ? 19.380 -0.893 -3.865 1.00 83.50 214 SER A C 1
ATOM 1663 O O . SER A 1 214 ? 19.451 0.025 -3.052 1.00 83.50 214 SER A O 1
ATOM 1665 N N . ARG A 1 215 ? 19.679 -0.718 -5.161 1.00 89.38 215 ARG A N 1
ATOM 1666 C CA . ARG A 1 215 ? 20.115 0.573 -5.724 1.00 89.38 215 ARG A CA 1
ATOM 1667 C C . ARG A 1 215 ? 19.015 1.632 -5.652 1.00 89.38 215 ARG A C 1
ATOM 1669 O O . ARG A 1 215 ? 19.279 2.747 -5.212 1.00 89.38 215 ARG A O 1
ATOM 1676 N N . PHE A 1 216 ? 17.776 1.277 -5.992 1.00 91.62 216 PHE A N 1
ATOM 1677 C CA . PHE A 1 216 ? 16.635 2.185 -5.837 1.00 91.62 216 PHE A CA 1
ATOM 1678 C C . PHE A 1 216 ? 16.369 2.553 -4.373 1.00 91.62 216 PHE A C 1
ATOM 1680 O O . PHE A 1 216 ? 16.134 3.722 -4.069 1.00 91.62 216 PHE A O 1
ATOM 1687 N N . VAL A 1 217 ? 16.453 1.587 -3.456 1.00 86.31 217 VAL A N 1
ATOM 1688 C CA . VAL A 1 217 ? 16.288 1.834 -2.013 1.00 86.31 217 VAL A CA 1
ATOM 1689 C C . VAL A 1 217 ? 17.369 2.774 -1.485 1.00 86.31 217 VAL A C 1
ATOM 1691 O O . VAL A 1 217 ? 17.061 3.691 -0.725 1.00 86.31 217 VAL A O 1
ATOM 1694 N N . ALA A 1 218 ? 18.615 2.605 -1.925 1.00 84.88 218 ALA A N 1
ATOM 1695 C CA . ALA A 1 218 ? 19.713 3.491 -1.555 1.00 84.88 218 ALA A CA 1
ATOM 1696 C C . ALA A 1 218 ? 19.519 4.924 -2.108 1.00 84.88 218 ALA A C 1
ATOM 1698 O O . ALA A 1 218 ? 19.859 5.892 -1.436 1.00 84.88 218 ALA A O 1
ATOM 1699 N N . LEU A 1 219 ? 18.832 5.076 -3.248 1.00 88.38 219 LEU A N 1
ATOM 1700 C CA . LEU A 1 219 ? 18.323 6.358 -3.766 1.00 88.38 219 LEU A CA 1
ATOM 1701 C C . LEU A 1 219 ? 17.016 6.841 -3.098 1.00 88.38 219 LEU A C 1
ATOM 1703 O O . LEU A 1 219 ? 16.336 7.735 -3.612 1.00 88.38 219 LEU A O 1
ATOM 1707 N N . ARG A 1 220 ? 16.631 6.249 -1.960 1.00 87.69 220 ARG A N 1
ATOM 1708 C CA . ARG A 1 220 ? 15.414 6.559 -1.186 1.00 87.69 220 ARG A CA 1
ATOM 1709 C C . ARG A 1 220 ? 14.096 6.328 -1.940 1.00 87.69 220 ARG A C 1
ATOM 1711 O O . ARG A 1 220 ? 13.056 6.864 -1.546 1.00 87.69 220 ARG A O 1
ATOM 1718 N N . PHE A 1 221 ? 14.101 5.519 -2.999 1.00 88.31 221 PHE A N 1
ATOM 1719 C CA . PHE A 1 221 ? 12.867 5.025 -3.606 1.00 88.31 221 PHE A CA 1
ATOM 1720 C C . PHE A 1 221 ? 12.306 3.843 -2.814 1.00 88.31 221 PHE A C 1
ATOM 1722 O O . PHE A 1 221 ? 13.026 3.053 -2.206 1.00 88.31 221 PHE A O 1
ATOM 1729 N N . ARG A 1 222 ? 10.987 3.687 -2.873 1.00 86.00 222 ARG A N 1
ATOM 1730 C CA . ARG A 1 222 ? 10.296 2.444 -2.532 1.00 86.00 222 ARG A CA 1
ATOM 1731 C C . ARG A 1 222 ? 9.976 1.698 -3.817 1.00 86.00 222 ARG A C 1
ATOM 1733 O O . ARG A 1 222 ? 9.546 2.325 -4.781 1.00 86.00 222 ARG A O 1
ATOM 1740 N N . VAL A 1 223 ? 10.148 0.380 -3.798 1.00 87.38 223 VAL A N 1
ATOM 1741 C CA . VAL A 1 223 ? 9.852 -0.513 -4.924 1.00 87.38 223 VAL A CA 1
ATOM 1742 C C . VAL A 1 223 ? 8.813 -1.537 -4.483 1.00 87.38 223 VAL A C 1
ATOM 1744 O O . VAL A 1 223 ? 9.013 -2.211 -3.473 1.00 87.38 223 VAL A O 1
ATOM 1747 N N . TRP A 1 224 ? 7.712 -1.673 -5.218 1.00 85.38 224 TRP A N 1
ATOM 1748 C CA . TRP A 1 224 ? 6.747 -2.755 -5.008 1.00 85.38 224 TRP A CA 1
ATOM 1749 C C . TRP A 1 224 ? 6.099 -3.189 -6.317 1.00 85.38 224 TRP A C 1
ATOM 1751 O O . TRP A 1 224 ? 6.149 -2.497 -7.331 1.00 85.38 224 TRP A O 1
ATOM 1761 N N . GLU A 1 225 ? 5.490 -4.366 -6.266 1.00 86.25 225 GLU A N 1
ATOM 1762 C CA . GLU A 1 225 ? 4.789 -4.992 -7.376 1.00 86.25 225 GLU A CA 1
ATOM 1763 C C . GLU A 1 225 ? 3.277 -4.856 -7.181 1.00 86.25 225 GLU A C 1
ATOM 1765 O O . GLU A 1 225 ? 2.756 -5.019 -6.076 1.00 86.25 225 GLU A O 1
ATOM 1770 N N . SER A 1 226 ? 2.568 -4.596 -8.273 1.00 83.38 226 SER A N 1
ATOM 1771 C CA . SER A 1 226 ? 1.119 -4.740 -8.382 1.00 83.38 226 SER A CA 1
ATOM 1772 C C . SER A 1 226 ? 0.800 -5.647 -9.568 1.00 83.38 226 SER A C 1
ATOM 1774 O O . SER A 1 226 ? 1.449 -5.566 -10.611 1.00 83.38 226 SER A O 1
ATOM 1776 N N . ARG A 1 227 ? -0.174 -6.542 -9.393 1.00 78.25 227 ARG A N 1
ATOM 1777 C CA . ARG A 1 227 ? -0.616 -7.486 -10.424 1.00 78.25 227 ARG A CA 1
ATOM 1778 C C . ARG A 1 227 ? -2.080 -7.273 -10.742 1.00 78.25 227 ARG A C 1
ATOM 1780 O O . ARG A 1 227 ? -2.869 -7.025 -9.832 1.00 78.25 227 ARG A O 1
ATOM 1787 N N . ASN A 1 228 ? -2.423 -7.454 -12.011 1.00 73.19 228 ASN A N 1
ATOM 1788 C CA . ASN A 1 228 ? -3.809 -7.496 -12.466 1.00 73.19 228 ASN A CA 1
ATOM 1789 C C . ASN A 1 228 ? -4.204 -8.917 -12.868 1.00 73.19 228 ASN A C 1
ATOM 1791 O O . ASN A 1 228 ? -3.341 -9.764 -13.109 1.00 73.19 228 ASN A O 1
ATOM 1795 N N . ALA A 1 229 ? -5.513 -9.150 -12.982 1.00 66.44 229 ALA A N 1
ATOM 1796 C CA . ALA A 1 229 ? -6.073 -10.425 -13.429 1.00 66.44 229 ALA A CA 1
ATOM 1797 C C . ALA A 1 229 ? -5.536 -10.858 -14.809 1.00 66.44 229 ALA A C 1
ATOM 1799 O O . ALA A 1 229 ? -5.311 -12.042 -15.033 1.00 66.44 229 ALA A O 1
ATOM 1800 N N . ASP A 1 230 ? -5.226 -9.898 -15.684 1.00 72.06 230 ASP A N 1
ATOM 1801 C CA . ASP A 1 230 ? -4.781 -10.153 -17.062 1.00 72.06 230 ASP A CA 1
ATOM 1802 C C . ASP A 1 230 ? -3.300 -10.560 -17.185 1.00 72.06 230 ASP A C 1
ATOM 1804 O O . ASP A 1 230 ? -2.754 -10.627 -18.284 1.00 72.06 230 ASP A O 1
ATOM 1808 N N . GLY A 1 231 ? -2.607 -10.794 -16.064 1.00 78.38 231 GLY A N 1
ATOM 1809 C CA . GLY A 1 231 ? -1.194 -11.190 -16.056 1.00 78.38 231 GLY A CA 1
ATOM 1810 C C . GLY A 1 231 ? -0.198 -10.037 -16.236 1.00 78.38 231 GLY A C 1
ATOM 1811 O O . GLY A 1 231 ? 1.008 -10.278 -16.269 1.00 78.38 231 GLY A O 1
ATOM 1812 N N . LEU A 1 232 ? -0.676 -8.790 -16.302 1.00 89.38 232 LEU A N 1
ATOM 1813 C CA . LEU A 1 232 ? 0.159 -7.586 -16.264 1.00 89.38 232 LEU A CA 1
ATOM 1814 C C . LEU A 1 232 ? 0.815 -7.430 -14.886 1.00 89.38 232 LEU A C 1
ATOM 1816 O O . LEU A 1 232 ? 0.141 -7.487 -13.850 1.00 89.38 232 LEU A O 1
ATOM 1820 N N . ILE A 1 233 ? 2.122 -7.171 -14.892 1.00 91.75 233 ILE A N 1
ATOM 1821 C CA . ILE A 1 233 ? 2.934 -6.875 -13.710 1.00 91.75 233 ILE A CA 1
ATOM 1822 C C . ILE A 1 233 ? 3.378 -5.413 -13.791 1.00 91.75 233 ILE A C 1
ATOM 1824 O O . ILE A 1 233 ? 4.112 -5.038 -14.700 1.00 91.75 233 ILE A O 1
ATOM 1828 N N . ARG A 1 234 ? 2.962 -4.588 -12.827 1.00 92.31 234 ARG A N 1
ATOM 1829 C CA . ARG A 1 234 ? 3.420 -3.201 -12.683 1.00 92.31 234 ARG A CA 1
ATOM 1830 C C . ARG A 1 234 ? 4.360 -3.090 -11.494 1.00 92.31 234 ARG A C 1
ATOM 1832 O O . ARG A 1 234 ? 3.964 -3.323 -10.350 1.00 92.31 234 ARG A O 1
ATOM 1839 N N . MET A 1 235 ? 5.591 -2.694 -11.778 1.00 92.94 235 MET A N 1
ATOM 1840 C CA . MET A 1 235 ? 6.605 -2.329 -10.802 1.00 92.94 235 MET A CA 1
ATOM 1841 C C . MET A 1 235 ? 6.519 -0.826 -10.544 1.00 92.94 235 MET A C 1
ATOM 1843 O O . MET A 1 235 ? 6.763 -0.020 -11.440 1.00 92.94 235 MET A O 1
ATOM 1847 N N . SER A 1 236 ? 6.173 -0.451 -9.319 1.00 91.12 236 SER A N 1
ATOM 1848 C CA . SER A 1 236 ? 6.085 0.942 -8.890 1.00 91.12 236 SER A CA 1
ATOM 1849 C C . SER A 1 236 ? 7.339 1.316 -8.112 1.00 91.12 236 SER A C 1
ATO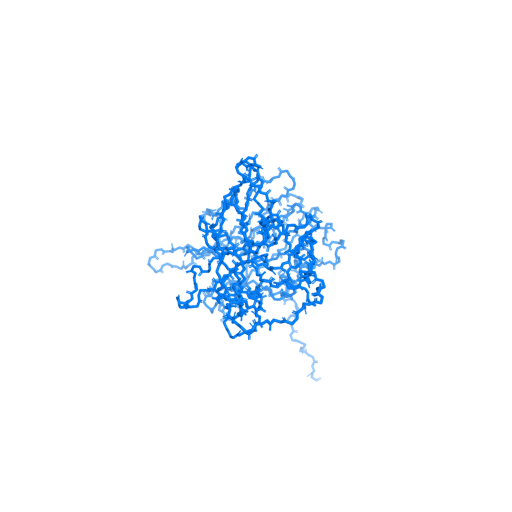M 1851 O O . SER A 1 236 ? 7.644 0.701 -7.089 1.00 91.12 236 SER A O 1
ATOM 1853 N N . ILE A 1 237 ? 8.054 2.325 -8.599 1.00 92.94 237 ILE A N 1
ATOM 1854 C CA . ILE A 1 237 ? 9.303 2.836 -8.036 1.00 92.94 237 ILE A CA 1
ATOM 1855 C C . ILE A 1 237 ? 9.063 4.313 -7.707 1.00 92.94 237 ILE A C 1
ATOM 1857 O O . ILE A 1 237 ? 9.089 5.169 -8.587 1.00 92.94 237 ILE A O 1
ATOM 1861 N N . MET A 1 238 ? 8.757 4.626 -6.446 1.00 89.38 238 MET A N 1
ATOM 1862 C CA . MET A 1 238 ? 8.348 5.984 -6.045 1.00 89.38 238 MET A CA 1
ATOM 1863 C C . MET A 1 238 ? 9.189 6.515 -4.895 1.00 89.38 238 MET A C 1
ATOM 1865 O O . MET A 1 238 ? 9.465 5.791 -3.934 1.00 89.38 238 MET A O 1
ATOM 1869 N N . ARG A 1 239 ? 9.541 7.799 -4.953 1.00 85.06 239 ARG A N 1
ATOM 1870 C CA . ARG A 1 239 ? 10.176 8.494 -3.834 1.00 85.06 239 ARG A CA 1
ATOM 1871 C C . ARG A 1 239 ? 9.106 9.075 -2.905 1.00 85.06 239 ARG A C 1
ATOM 1873 O O . ARG A 1 239 ? 8.344 9.924 -3.345 1.00 85.06 239 ARG A O 1
ATOM 1880 N N . PRO A 1 240 ? 9.027 8.673 -1.622 1.00 74.50 240 PRO A N 1
ATOM 1881 C CA . PRO A 1 240 ? 7.962 9.155 -0.736 1.00 74.50 240 PRO A CA 1
ATOM 1882 C C . PRO A 1 240 ? 7.982 10.668 -0.491 1.00 74.50 240 PRO A C 1
ATOM 1884 O O . PRO A 1 240 ? 6.926 11.271 -0.357 1.00 74.50 240 PRO A O 1
ATOM 1887 N N . ALA A 1 241 ? 9.176 11.258 -0.423 1.00 73.50 241 ALA A N 1
ATOM 1888 C CA . ALA A 1 241 ? 9.388 12.678 -0.142 1.00 73.50 241 ALA A CA 1
ATOM 1889 C C . ALA A 1 241 ? 9.707 13.502 -1.404 1.00 73.50 241 ALA A C 1
ATOM 1891 O O . ALA A 1 241 ? 10.211 14.612 -1.289 1.00 73.50 241 ALA A O 1
ATOM 1892 N N . GLY A 1 242 ? 9.495 12.945 -2.601 1.00 77.00 242 GLY A N 1
ATOM 1893 C CA . GLY A 1 242 ? 9.832 13.609 -3.857 1.00 77.00 242 GLY A CA 1
ATOM 1894 C C . GLY A 1 242 ? 8.759 13.413 -4.925 1.00 77.00 242 GLY A C 1
ATOM 1895 O O . GLY A 1 242 ? 7.902 12.537 -4.787 1.00 77.00 242 GLY A O 1
ATOM 1896 N N . PRO A 1 243 ? 8.799 14.219 -5.994 1.00 81.06 243 PRO A N 1
ATOM 1897 C CA . PRO A 1 243 ? 7.804 14.145 -7.052 1.00 81.06 243 PRO A CA 1
ATOM 1898 C C . PRO A 1 243 ? 8.041 12.969 -8.011 1.00 81.06 243 PRO A C 1
ATOM 1900 O O . PRO A 1 243 ? 7.108 12.561 -8.699 1.00 81.06 243 PRO A O 1
ATOM 1903 N N . ASP A 1 244 ? 9.257 12.410 -8.045 1.00 87.69 244 ASP A N 1
ATOM 1904 C CA . ASP A 1 244 ? 9.646 11.388 -9.015 1.00 87.69 244 ASP A CA 1
ATOM 1905 C C . ASP A 1 244 ? 8.972 10.031 -8.759 1.00 87.69 244 ASP A C 1
ATOM 1907 O O . ASP A 1 244 ? 9.120 9.395 -7.701 1.00 87.69 244 ASP A O 1
ATOM 1911 N N . ARG A 1 245 ? 8.264 9.556 -9.786 1.00 91.19 245 ARG A N 1
ATOM 1912 C CA . ARG A 1 245 ? 7.610 8.247 -9.834 1.00 91.19 245 ARG A CA 1
ATOM 1913 C C . ARG A 1 245 ? 7.934 7.578 -11.158 1.00 91.19 245 ARG A C 1
ATOM 1915 O O . ARG A 1 245 ? 7.764 8.179 -12.212 1.00 91.19 245 ARG A O 1
ATOM 1922 N N . ILE A 1 246 ? 8.360 6.325 -11.094 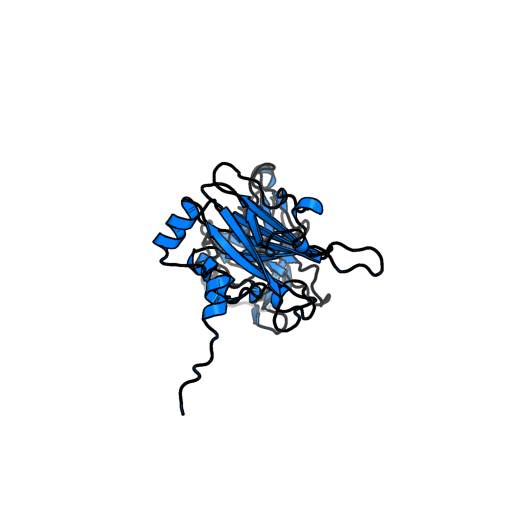1.00 94.69 246 ILE A N 1
ATOM 1923 C CA . ILE A 1 246 ? 8.610 5.486 -12.262 1.00 94.69 246 ILE A CA 1
ATOM 1924 C C . ILE A 1 246 ? 7.697 4.267 -12.145 1.00 94.69 246 ILE A C 1
ATOM 1926 O O . ILE A 1 246 ? 7.732 3.542 -11.147 1.00 94.69 246 ILE A O 1
ATOM 1930 N N . TRP A 1 247 ? 6.886 4.032 -13.169 1.00 94.56 247 TRP A N 1
ATOM 1931 C CA . TRP A 1 247 ? 6.141 2.790 -13.337 1.00 94.56 247 TRP A CA 1
ATOM 1932 C C . TRP A 1 247 ? 6.731 2.007 -14.488 1.00 94.56 247 TRP A C 1
ATOM 1934 O O . TRP A 1 247 ? 6.794 2.513 -15.604 1.00 94.56 247 TRP A O 1
ATOM 1944 N N . LEU A 1 248 ? 7.132 0.774 -14.208 1.00 96.25 248 LEU A N 1
ATOM 1945 C CA . LEU A 1 248 ? 7.535 -0.197 -15.210 1.00 96.25 248 LEU A CA 1
ATOM 1946 C C . LEU A 1 248 ? 6.423 -1.241 -15.338 1.00 96.25 248 LEU A C 1
ATOM 1948 O O . LEU A 1 248 ? 6.215 -2.053 -14.436 1.00 96.25 248 LEU A O 1
ATOM 1952 N N . ASP A 1 249 ? 5.727 -1.208 -16.465 1.00 95.88 249 ASP A N 1
ATOM 1953 C CA . ASP A 1 249 ? 4.711 -2.184 -16.838 1.00 95.88 249 ASP A CA 1
ATOM 1954 C C . ASP A 1 249 ? 5.341 -3.288 -17.673 1.00 95.88 249 ASP A C 1
ATOM 1956 O O . ASP A 1 249 ? 6.044 -3.015 -18.644 1.00 95.88 249 ASP A O 1
ATOM 1960 N N . LEU A 1 250 ? 5.065 -4.530 -17.293 1.00 95.75 250 LEU A N 1
ATOM 1961 C CA . LEU A 1 250 ? 5.574 -5.739 -17.915 1.00 95.75 250 LEU A CA 1
ATOM 1962 C C . LEU A 1 250 ? 4.403 -6.668 -18.221 1.00 95.75 250 LEU A C 1
ATOM 1964 O O . LEU A 1 250 ? 3.540 -6.902 -17.369 1.00 95.75 250 LEU A O 1
ATOM 1968 N N . GLY A 1 251 ? 4.398 -7.256 -19.411 1.00 93.56 251 GLY A N 1
ATOM 1969 C CA . GLY A 1 251 ? 3.368 -8.217 -19.773 1.00 93.56 251 GLY A CA 1
ATOM 1970 C C . GLY A 1 251 ? 3.739 -9.096 -20.955 1.00 93.56 251 GLY A C 1
ATOM 1971 O O . GLY A 1 251 ? 4.833 -9.018 -21.518 1.00 93.56 251 GLY A O 1
ATOM 1972 N N . ILE A 1 252 ? 2.798 -9.970 -21.296 1.00 91.44 252 ILE A N 1
ATOM 1973 C CA . ILE A 1 252 ? 2.861 -10.840 -22.464 1.00 91.44 252 ILE A CA 1
ATOM 1974 C C . ILE A 1 252 ? 1.629 -10.558 -23.320 1.00 91.44 252 ILE A C 1
ATOM 1976 O O . ILE A 1 252 ? 0.519 -10.466 -22.793 1.00 91.44 252 ILE A O 1
ATOM 1980 N N . CYS A 1 253 ? 1.815 -10.443 -24.628 1.00 89.12 253 CYS A N 1
ATOM 1981 C CA . CYS A 1 253 ? 0.717 -10.502 -25.582 1.00 89.12 253 CYS A CA 1
ATOM 1982 C C . CYS A 1 253 ? 0.365 -11.960 -25.847 1.00 89.12 253 CYS A C 1
ATOM 1984 O O . CYS A 1 253 ? 1.250 -12.786 -26.082 1.00 89.12 253 CYS A O 1
ATOM 1986 N N . LYS A 1 254 ? -0.931 -12.280 -25.827 1.00 75.38 254 LYS A N 1
ATOM 1987 C CA . LYS A 1 254 ? -1.393 -13.568 -26.340 1.00 75.38 254 LYS A CA 1
ATOM 1988 C C . LYS A 1 254 ? -1.129 -13.569 -27.840 1.00 75.38 254 LYS A C 1
ATOM 1990 O O . LYS A 1 254 ? -1.685 -12.742 -28.554 1.00 75.38 254 LYS A O 1
ATOM 1995 N N . ALA A 1 255 ? -0.237 -14.443 -28.275 1.00 62.12 255 ALA A N 1
ATOM 1996 C CA . ALA A 1 255 ? -0.069 -14.727 -29.684 1.00 62.12 255 ALA A CA 1
ATOM 1997 C C . ALA A 1 255 ? -1.173 -15.706 -30.125 1.00 62.12 255 ALA A C 1
ATOM 1999 O O . ALA A 1 255 ? -1.727 -16.424 -29.282 1.00 62.12 255 ALA A O 1
ATOM 2000 N N . ASP A 1 256 ? -1.492 -15.738 -31.419 1.00 62.53 256 ASP A N 1
ATOM 2001 C CA . ASP A 1 256 ? -2.360 -16.771 -31.991 1.00 62.53 256 ASP A CA 1
ATOM 2002 C C . ASP A 1 256 ? -1.812 -18.174 -31.676 1.00 62.53 256 ASP A C 1
ATOM 2004 O O . ASP A 1 256 ? -0.624 -18.344 -31.381 1.00 62.53 256 ASP A O 1
ATOM 2008 N N . ALA A 1 257 ? -2.675 -19.193 -31.698 1.00 54.31 257 ALA A N 1
ATOM 2009 C CA . ALA A 1 257 ? -2.302 -20.554 -31.317 1.00 54.31 257 ALA A CA 1
ATOM 2010 C C . ALA A 1 257 ? -1.043 -21.033 -32.075 1.00 54.31 257 ALA A C 1
ATOM 2012 O O . ALA A 1 257 ? -1.071 -21.215 -33.288 1.00 54.31 257 ALA A O 1
ATOM 2013 N N . GLY A 1 258 ? 0.060 -21.235 -31.343 1.00 60.34 258 GLY A N 1
ATOM 2014 C CA . GLY A 1 258 ? 1.344 -21.707 -31.880 1.00 60.34 258 GLY A CA 1
ATOM 2015 C C . GLY A 1 258 ? 2.404 -20.626 -32.129 1.00 60.34 258 GLY A C 1
ATOM 2016 O O . GLY A 1 258 ? 3.558 -20.972 -32.377 1.00 60.34 258 GLY A O 1
ATOM 2017 N N . ALA A 1 259 ? 2.069 -19.339 -32.018 1.00 65.75 259 ALA A N 1
ATOM 2018 C CA . ALA A 1 259 ? 3.042 -18.258 -32.144 1.00 65.75 259 ALA A CA 1
ATOM 2019 C C . ALA A 1 259 ? 3.826 -18.022 -30.827 1.00 65.75 259 ALA A C 1
ATOM 2021 O O . ALA A 1 259 ? 3.306 -18.259 -29.730 1.00 65.75 259 ALA A O 1
ATOM 2022 N N . PRO A 1 260 ? 5.094 -17.572 -30.906 1.00 68.50 260 PRO A N 1
ATOM 2023 C CA . PRO A 1 260 ? 5.917 -17.324 -29.727 1.00 68.50 260 PRO A CA 1
ATOM 2024 C C . PRO A 1 260 ? 5.331 -16.203 -28.858 1.00 68.50 260 PRO A C 1
ATOM 2026 O O . PRO A 1 260 ? 4.815 -15.207 -29.358 1.00 68.50 260 PRO A O 1
ATOM 2029 N N . LEU A 1 261 ? 5.442 -16.353 -27.535 1.00 79.06 261 LEU A N 1
ATOM 2030 C CA . LEU A 1 261 ? 4.974 -15.353 -26.572 1.00 79.06 261 LEU A CA 1
ATOM 2031 C C . LEU A 1 261 ? 5.731 -14.028 -26.758 1.00 79.06 261 LEU A C 1
ATOM 2033 O O . LEU A 1 261 ? 6.914 -13.934 -26.420 1.00 79.06 261 LEU A O 1
ATOM 2037 N N . CYS A 1 262 ? 5.036 -12.991 -27.229 1.00 87.81 262 CYS A N 1
ATOM 2038 C CA . CYS A 1 262 ? 5.605 -11.653 -27.363 1.00 87.81 262 CYS A CA 1
ATOM 2039 C C . CYS A 1 262 ? 5.592 -10.939 -26.011 1.00 87.81 262 CYS A C 1
ATOM 2041 O O . CYS A 1 262 ? 4.536 -10.695 -25.423 1.00 87.81 262 CYS A O 1
ATOM 2043 N N . ARG A 1 263 ? 6.777 -10.592 -25.507 1.00 93.00 263 ARG A N 1
ATOM 2044 C CA . ARG A 1 263 ? 6.922 -9.834 -24.259 1.00 93.00 263 ARG A CA 1
ATOM 2045 C C . ARG A 1 263 ? 6.921 -8.349 -24.559 1.00 93.00 263 ARG A C 1
ATOM 2047 O O . ARG A 1 263 ? 7.556 -7.904 -25.515 1.00 93.00 263 ARG A O 1
ATOM 2054 N N . TRP A 1 264 ? 6.276 -7.578 -23.701 1.00 95.19 264 TRP A N 1
ATOM 2055 C CA . TRP A 1 264 ? 6.245 -6.133 -23.835 1.00 95.19 264 TRP A CA 1
ATOM 2056 C C . TRP A 1 264 ? 6.598 -5.443 -22.525 1.00 95.19 264 TRP A C 1
ATOM 2058 O O . TRP A 1 264 ? 6.421 -5.996 -21.435 1.00 95.19 264 TRP A O 1
ATOM 2068 N N . SER A 1 265 ? 7.122 -4.228 -22.656 1.00 96.62 265 SER A N 1
ATOM 2069 C CA . SER A 1 265 ? 7.451 -3.362 -21.536 1.00 96.62 265 SER A CA 1
ATOM 2070 C C . SER A 1 265 ? 7.137 -1.908 -21.861 1.00 96.62 265 SER A C 1
ATOM 2072 O O . SER A 1 265 ? 7.347 -1.437 -22.978 1.00 96.62 265 SER A O 1
ATOM 2074 N N . LYS A 1 266 ? 6.657 -1.173 -20.864 1.00 95.81 266 LYS A N 1
ATOM 2075 C CA . LYS A 1 266 ? 6.379 0.261 -20.956 1.00 95.81 266 LYS A CA 1
ATOM 2076 C C . LYS A 1 266 ? 6.849 0.930 -19.677 1.00 95.81 266 LYS A C 1
ATOM 2078 O O . LYS A 1 266 ? 6.593 0.422 -18.590 1.00 95.81 266 LYS A O 1
ATOM 2083 N N . VAL A 1 267 ? 7.498 2.081 -19.811 1.00 96.25 267 VAL A N 1
ATOM 2084 C CA . VAL A 1 267 ? 7.829 2.924 -18.664 1.00 96.25 267 VAL A CA 1
ATOM 2085 C C . VAL A 1 267 ? 7.045 4.218 -18.738 1.00 96.25 267 VAL A C 1
ATOM 2087 O O . VAL A 1 267 ? 6.995 4.861 -19.785 1.00 96.25 267 VAL A O 1
ATOM 2090 N N . THR A 1 268 ? 6.467 4.600 -17.607 1.00 94.06 268 THR A N 1
ATOM 2091 C CA . THR A 1 268 ? 5.871 5.917 -17.403 1.00 94.06 268 THR A CA 1
ATOM 2092 C C . THR A 1 268 ? 6.615 6.613 -16.271 1.00 94.06 268 THR A C 1
ATOM 2094 O O . THR A 1 268 ? 6.790 6.028 -15.201 1.00 94.06 268 THR A O 1
ATOM 2097 N N . ILE A 1 269 ? 7.041 7.852 -16.503 1.00 92.56 269 ILE A N 1
ATOM 2098 C CA . ILE A 1 269 ? 7.767 8.676 -15.533 1.00 92.56 269 ILE A CA 1
ATOM 2099 C C . ILE A 1 269 ? 6.900 9.892 -15.225 1.00 92.56 269 ILE A C 1
ATOM 2101 O O . ILE A 1 269 ? 6.452 10.557 -16.155 1.00 92.56 269 ILE A O 1
ATOM 2105 N N . LEU A 1 270 ? 6.675 10.180 -13.945 1.00 89.56 270 LEU A N 1
ATOM 2106 C CA . LEU A 1 270 ? 6.065 11.431 -13.496 1.00 89.56 270 LEU A CA 1
ATOM 2107 C C . LEU A 1 270 ? 6.996 12.180 -12.557 1.00 89.56 270 LEU A C 1
ATOM 2109 O O . LEU A 1 270 ? 7.761 11.574 -11.804 1.00 89.56 270 LEU A O 1
ATOM 2113 N N . TYR A 1 271 ? 6.870 13.498 -12.592 1.00 86.19 271 TYR A N 1
ATOM 2114 C CA . TYR A 1 271 ? 7.611 14.450 -11.779 1.00 86.19 271 TYR A CA 1
ATOM 2115 C C . TYR A 1 271 ? 6.775 15.724 -11.568 1.00 86.19 271 TYR A C 1
ATOM 2117 O O . TYR A 1 271 ? 5.607 15.801 -11.957 1.00 86.19 271 TYR A O 1
ATOM 2125 N N . GLU A 1 272 ? 7.343 16.720 -10.893 1.00 76.69 272 GLU A N 1
ATOM 2126 C CA . GLU A 1 272 ? 6.651 17.963 -10.551 1.00 76.69 272 GLU A CA 1
ATOM 2127 C C . GLU A 1 272 ? 6.263 18.718 -11.831 1.00 76.69 272 GLU A C 1
ATOM 2129 O O . GLU A 1 272 ? 7.115 19.005 -12.665 1.00 76.69 272 GLU A O 1
ATOM 2134 N N . GLY A 1 273 ? 4.964 18.965 -12.021 1.00 66.62 273 GLY A N 1
ATOM 2135 C CA . GLY A 1 273 ? 4.404 19.525 -13.261 1.00 66.62 273 GLY A CA 1
ATOM 2136 C C . GLY A 1 273 ? 3.712 18.514 -14.188 1.00 66.62 273 GLY A C 1
ATOM 2137 O O . GLY A 1 273 ? 2.995 18.930 -15.090 1.00 66.62 273 GLY A O 1
ATOM 2138 N N . SER A 1 274 ? 3.839 17.203 -13.942 1.00 66.56 274 SER A N 1
ATOM 2139 C CA . SER A 1 274 ? 3.147 16.137 -14.695 1.00 66.56 274 SER A CA 1
ATOM 2140 C C . SER A 1 274 ? 2.270 15.243 -13.804 1.00 66.56 274 SER A C 1
ATOM 2142 O O . SER A 1 274 ? 2.085 14.059 -14.074 1.00 66.56 274 SER A O 1
ATOM 2144 N N . TYR A 1 275 ? 1.727 15.782 -12.706 1.00 64.50 275 TYR A N 1
ATOM 2145 C CA . TYR A 1 275 ? 1.002 14.976 -11.721 1.00 64.50 275 TYR A CA 1
ATOM 2146 C C . TYR A 1 275 ? -0.245 14.301 -12.314 1.00 64.50 275 TYR A C 1
ATOM 2148 O O . TYR A 1 275 ? -1.185 14.970 -12.732 1.00 64.50 275 TYR A O 1
ATOM 2156 N N . MET A 1 276 ? -0.274 12.968 -12.256 1.00 62.12 276 MET A N 1
ATOM 2157 C CA . MET A 1 276 ? -1.470 12.154 -12.451 1.00 62.12 276 MET A CA 1
ATOM 2158 C C . MET A 1 276 ? -1.631 11.190 -11.266 1.00 62.12 276 MET A C 1
ATOM 2160 O O . MET A 1 276 ? -0.638 10.585 -10.834 1.00 62.12 276 MET A O 1
ATOM 2164 N N . PRO A 1 277 ? -2.853 11.019 -10.729 1.00 60.91 277 PRO A N 1
ATOM 2165 C CA . PRO A 1 277 ? -3.154 9.968 -9.765 1.00 60.91 277 PRO A CA 1
ATOM 2166 C C . PRO A 1 277 ? -2.734 8.586 -10.284 1.00 60.91 277 PRO A C 1
ATOM 2168 O O . PRO A 1 277 ? -2.797 8.296 -11.475 1.00 60.91 277 PRO A O 1
ATOM 2171 N N . HIS A 1 278 ? -2.317 7.696 -9.378 1.00 60.75 278 HIS A N 1
ATOM 2172 C CA . HIS A 1 278 ? -1.845 6.344 -9.721 1.00 60.75 278 HIS A CA 1
ATOM 2173 C C . HIS A 1 278 ? -2.862 5.527 -10.546 1.00 60.75 278 HIS A C 1
ATOM 2175 O O . HIS A 1 278 ? -2.470 4.671 -11.344 1.00 60.75 278 HIS A O 1
ATOM 2181 N N . GLU A 1 279 ? -4.154 5.769 -10.326 1.00 60.81 279 GLU A N 1
ATOM 2182 C CA . GLU A 1 279 ? -5.265 5.087 -10.999 1.00 60.81 279 GLU A CA 1
ATOM 2183 C C . GLU A 1 279 ? -5.425 5.533 -12.459 1.00 60.81 279 GLU A C 1
ATOM 2185 O O . GLU A 1 279 ? -5.815 4.725 -13.299 1.00 60.81 279 GLU A O 1
ATOM 2190 N N . ASP A 1 280 ? -4.980 6.748 -12.786 1.00 63.16 280 ASP A N 1
ATOM 2191 C CA . ASP A 1 280 ? -5.144 7.363 -14.109 1.00 63.16 280 ASP A CA 1
ATOM 2192 C C . ASP A 1 280 ? -3.983 7.043 -15.064 1.00 63.16 280 ASP A C 1
ATOM 2194 O O . ASP A 1 280 ? -4.004 7.357 -16.257 1.00 63.16 280 ASP A O 1
ATOM 2198 N N . VAL A 1 281 ? -2.939 6.373 -14.566 1.00 71.38 281 VAL A N 1
ATOM 2199 C CA . VAL A 1 281 ? -1.775 6.002 -15.375 1.00 71.38 281 VAL A CA 1
ATOM 2200 C C . VAL A 1 281 ? -2.118 4.807 -16.255 1.00 71.38 281 VAL A C 1
ATOM 2202 O O . VAL A 1 281 ? -2.030 3.647 -15.820 1.00 71.38 281 VAL A O 1
ATOM 2205 N N . SER A 1 282 ? -2.443 5.110 -17.515 1.00 77.69 282 SER A N 1
ATOM 2206 C CA . SER A 1 282 ? -2.831 4.132 -18.532 1.00 77.69 282 SER A CA 1
ATOM 2207 C C . SER A 1 282 ? -1.902 2.919 -18.562 1.00 77.69 282 SER A C 1
ATOM 2209 O O . SER A 1 282 ? -0.685 3.026 -18.756 1.00 77.69 282 SER A O 1
ATOM 2211 N N . ARG A 1 283 ? -2.519 1.747 -18.399 1.00 80.69 283 ARG A N 1
ATOM 2212 C CA . ARG A 1 283 ? -1.882 0.424 -18.478 1.00 80.69 283 ARG A CA 1
ATOM 2213 C C . ARG A 1 283 ? -1.903 -0.154 -19.890 1.00 80.69 283 ARG A C 1
ATOM 2215 O O . ARG A 1 283 ? -1.345 -1.221 -20.119 1.00 80.69 283 ARG A O 1
ATOM 2222 N N . ALA A 1 284 ? -2.557 0.538 -20.825 1.00 85.00 284 ALA A N 1
ATOM 2223 C CA . ALA A 1 284 ? -2.588 0.133 -22.217 1.00 85.00 284 ALA A CA 1
ATOM 2224 C C . ALA A 1 284 ? -1.178 0.212 -22.811 1.00 85.00 284 ALA A C 1
ATOM 2226 O O . ALA A 1 284 ? -0.397 1.132 -22.512 1.00 85.00 284 ALA A O 1
ATOM 2227 N N . HIS A 1 285 ? -0.872 -0.759 -23.663 1.00 89.06 285 HIS A N 1
ATOM 2228 C CA . HIS A 1 285 ? 0.378 -0.822 -24.394 1.00 89.06 285 HIS A CA 1
ATOM 2229 C C . HIS A 1 285 ? 0.082 -0.872 -25.900 1.00 89.06 285 HIS A C 1
ATOM 2231 O O . HIS A 1 285 ? -0.949 -1.383 -26.323 1.00 89.06 285 HIS A O 1
ATOM 2237 N N . ASP A 1 286 ? 0.990 -0.314 -26.694 1.00 89.44 286 ASP A N 1
ATOM 2238 C CA . ASP A 1 286 ? 0.998 -0.378 -28.149 1.00 89.44 286 ASP A CA 1
ATOM 2239 C C . ASP A 1 286 ? 2.017 -1.443 -28.572 1.00 89.44 286 ASP A C 1
ATOM 2241 O O . ASP A 1 286 ? 3.211 -1.299 -28.285 1.00 89.44 286 ASP A O 1
ATOM 2245 N N . CYS A 1 287 ? 1.553 -2.515 -29.221 1.00 89.25 287 CYS A N 1
ATOM 2246 C CA . CYS A 1 287 ? 2.395 -3.634 -29.648 1.00 89.25 287 CYS A CA 1
ATOM 2247 C C . CYS A 1 287 ? 3.582 -3.171 -30.505 1.00 89.25 287 CYS A C 1
ATOM 2249 O O . CYS A 1 287 ? 4.695 -3.663 -30.332 1.00 89.25 287 CYS A O 1
ATOM 2251 N N . THR A 1 288 ? 3.380 -2.170 -31.367 1.00 87.62 288 THR A N 1
ATOM 2252 C CA . THR A 1 288 ? 4.423 -1.674 -32.280 1.00 87.62 288 THR A CA 1
ATOM 2253 C C . THR A 1 288 ? 5.544 -0.938 -31.550 1.00 87.62 288 THR A C 1
ATOM 2255 O O . THR A 1 288 ? 6.677 -0.890 -32.022 1.00 87.62 288 THR A O 1
ATOM 2258 N N . LYS A 1 289 ? 5.249 -0.377 -30.371 1.00 91.19 289 LYS A N 1
ATOM 2259 C CA . LYS A 1 289 ? 6.192 0.443 -29.599 1.00 91.19 289 LYS A CA 1
ATOM 2260 C C . LYS A 1 289 ? 6.770 -0.278 -28.394 1.00 91.19 289 LYS A C 1
ATOM 2262 O O . LYS A 1 289 ? 7.872 0.072 -27.960 1.00 91.19 289 LYS A O 1
ATOM 2267 N N . HIS A 1 290 ? 6.026 -1.206 -27.800 1.00 94.88 290 HIS A N 1
ATOM 2268 C CA . HIS A 1 290 ? 6.342 -1.771 -26.487 1.00 94.88 290 HIS A CA 1
ATOM 2269 C C . HIS A 1 290 ? 6.816 -3.222 -26.529 1.00 94.88 290 HIS A C 1
ATOM 2271 O O . HIS A 1 290 ? 7.307 -3.698 -25.508 1.00 94.88 290 HIS A O 1
ATOM 2277 N N . HIS A 1 291 ? 6.703 -3.923 -27.660 1.00 94.44 291 HIS A N 1
ATOM 2278 C CA . HIS A 1 291 ? 7.279 -5.261 -27.796 1.00 94.44 291 HIS A CA 1
ATOM 2279 C C . HIS A 1 291 ? 8.803 -5.200 -27.669 1.00 94.44 291 HIS A C 1
ATOM 2281 O O . HIS A 1 291 ? 9.477 -4.542 -28.457 1.00 94.44 291 HIS A O 1
ATOM 2287 N N . ILE A 1 292 ? 9.334 -5.906 -26.671 1.00 94.44 292 ILE A N 1
ATOM 2288 C CA . ILE A 1 292 ? 10.758 -5.881 -26.307 1.00 94.44 292 ILE A CA 1
ATOM 2289 C C . ILE A 1 292 ? 11.614 -6.448 -27.439 1.00 94.44 292 ILE A C 1
ATOM 2291 O O . ILE A 1 292 ? 12.706 -5.954 -27.701 1.00 94.44 292 ILE A O 1
ATOM 2295 N N . ASP A 1 293 ? 11.098 -7.461 -28.136 1.00 89.00 293 ASP A N 1
ATOM 2296 C CA . ASP A 1 293 ? 11.794 -8.104 -29.252 1.00 89.00 293 ASP A CA 1
ATOM 2297 C C . ASP A 1 293 ? 11.926 -7.173 -30.476 1.00 89.00 293 ASP A C 1
ATOM 2299 O O . ASP A 1 293 ? 12.764 -7.412 -31.339 1.00 89.00 293 ASP A O 1
ATOM 2303 N N . CYS A 1 294 ? 11.149 -6.082 -30.532 1.00 91.12 294 CYS A N 1
ATOM 2304 C CA . CYS A 1 294 ? 1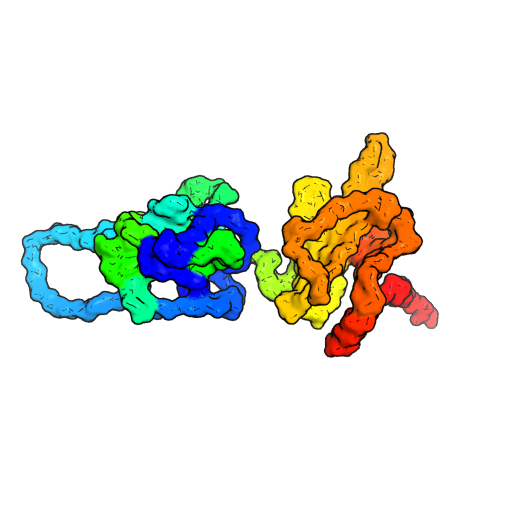1.254 -5.049 -31.566 1.00 91.12 294 CYS A CA 1
ATOM 2305 C C . CYS A 1 294 ? 12.245 -3.931 -31.201 1.00 91.12 294 CYS A C 1
ATOM 2307 O O . CYS A 1 294 ? 12.427 -2.997 -31.980 1.00 91.12 294 CYS A O 1
ATOM 2309 N N . TRP A 1 295 ? 12.852 -3.968 -30.012 1.00 94.12 295 TRP A N 1
ATOM 2310 C CA . TRP A 1 295 ? 13.794 -2.943 -29.571 1.00 94.12 295 TRP A CA 1
ATOM 2311 C C . TRP A 1 295 ? 15.224 -3.302 -29.957 1.00 94.12 295 TRP A C 1
ATOM 2313 O O . TRP A 1 295 ? 15.668 -4.440 -29.780 1.00 94.12 295 TRP A O 1
ATOM 2323 N N . THR A 1 296 ? 15.987 -2.306 -30.406 1.00 92.56 296 THR A N 1
ATOM 2324 C CA . THR A 1 296 ? 17.423 -2.459 -30.650 1.00 92.56 296 THR A CA 1
ATOM 2325 C C . THR A 1 296 ? 18.119 -2.912 -29.368 1.00 92.56 296 THR A C 1
ATOM 2327 O O . THR A 1 296 ? 17.959 -2.296 -28.316 1.00 92.56 296 THR A O 1
ATOM 2330 N N . ALA A 1 297 ? 18.864 -4.019 -29.446 1.00 90.81 297 ALA A N 1
ATOM 2331 C CA . ALA A 1 297 ? 19.527 -4.645 -28.298 1.00 90.81 297 ALA A CA 1
ATOM 2332 C C . ALA A 1 297 ? 18.591 -4.943 -27.102 1.00 90.81 297 ALA A C 1
ATOM 2334 O O . ALA A 1 297 ? 19.046 -4.992 -25.961 1.00 90.81 297 ALA A O 1
ATOM 2335 N N . GLN A 1 298 ? 17.283 -5.124 -27.345 1.00 94.31 298 GLN A N 1
ATOM 2336 C CA . GLN A 1 298 ? 16.267 -5.311 -26.298 1.00 94.31 298 GLN A CA 1
ATOM 2337 C C . GLN A 1 298 ? 16.287 -4.193 -25.239 1.00 94.31 298 GLN A C 1
ATOM 2339 O O . GLN A 1 298 ? 16.002 -4.430 -24.062 1.00 94.31 298 GLN A O 1
ATOM 2344 N N . SER A 1 299 ? 16.644 -2.976 -25.657 1.00 96.44 299 SER A N 1
ATOM 2345 C CA . SER A 1 299 ? 16.808 -1.812 -24.795 1.00 96.44 299 SER A CA 1
ATOM 2346 C C . SER A 1 299 ? 16.059 -0.609 -25.355 1.00 96.44 299 SER A C 1
ATOM 2348 O O . SER A 1 299 ? 16.016 -0.402 -26.568 1.00 96.44 299 SER A O 1
ATOM 2350 N N . LYS A 1 300 ? 15.466 0.200 -24.476 1.00 96.50 300 LYS A N 1
ATOM 2351 C CA . LYS A 1 300 ? 14.746 1.413 -24.864 1.00 96.50 300 LYS A CA 1
ATOM 2352 C C . LYS A 1 300 ? 14.819 2.481 -23.783 1.00 96.50 300 LYS A C 1
ATOM 2354 O O . LYS A 1 300 ? 14.698 2.179 -22.596 1.00 96.50 300 LYS A O 1
ATOM 2359 N N . ASP A 1 301 ? 14.949 3.722 -24.234 1.00 96.56 301 ASP A N 1
ATOM 2360 C CA . ASP A 1 301 ? 14.977 4.910 -23.388 1.00 96.56 301 ASP A CA 1
ATOM 2361 C C . ASP A 1 301 ? 13.577 5.521 -23.302 1.00 96.56 301 ASP A C 1
ATOM 2363 O O . ASP A 1 301 ? 12.851 5.613 -24.296 1.00 96.56 301 ASP A O 1
ATOM 2367 N N . PHE A 1 302 ? 13.192 5.920 -22.094 1.00 95.56 302 PHE A N 1
ATOM 2368 C CA . PHE A 1 302 ? 11.911 6.546 -21.790 1.00 95.56 302 PHE A CA 1
ATOM 2369 C C . PHE A 1 302 ? 12.139 7.841 -21.016 1.00 95.56 302 PHE A C 1
ATOM 2371 O O . PHE A 1 302 ? 13.028 7.889 -20.173 1.00 95.56 302 PHE A O 1
ATOM 2378 N N . GLY A 1 303 ? 11.297 8.850 -21.239 1.00 92.94 303 GLY A N 1
ATOM 2379 C CA . GLY A 1 303 ? 11.354 10.124 -20.522 1.00 92.94 303 GLY A CA 1
ATOM 2380 C C . GLY A 1 303 ? 11.867 11.275 -21.373 1.00 92.94 303 GLY A C 1
ATOM 2381 O O . GLY A 1 303 ? 11.607 11.322 -22.574 1.00 92.94 303 GLY A O 1
ATOM 2382 N N . ASP A 1 304 ? 12.555 12.209 -20.727 1.00 91.50 304 ASP A N 1
ATOM 2383 C CA . ASP A 1 304 ? 13.064 13.442 -21.326 1.00 91.50 304 ASP A CA 1
ATOM 2384 C C . ASP A 1 304 ? 14.553 13.656 -21.003 1.00 91.50 304 ASP A C 1
ATOM 2386 O O . ASP A 1 304 ? 15.194 12.832 -20.345 1.00 91.50 304 ASP A O 1
ATOM 2390 N N . ALA A 1 305 ? 15.113 14.772 -21.476 1.00 91.31 305 ALA A N 1
ATOM 2391 C CA . ALA A 1 305 ? 16.526 15.108 -21.299 1.00 91.31 305 ALA A CA 1
ATOM 2392 C C . ALA A 1 305 ? 16.959 15.237 -19.824 1.00 91.31 305 ALA A C 1
ATOM 2394 O O . ALA A 1 305 ? 18.139 15.061 -19.508 1.00 91.31 305 ALA A O 1
ATOM 2395 N N . ASP A 1 306 ? 16.029 15.525 -18.913 1.00 92.88 306 ASP A N 1
ATOM 2396 C CA . ASP A 1 306 ? 16.323 15.678 -17.491 1.00 92.88 306 ASP A CA 1
ATOM 2397 C C . ASP A 1 306 ? 16.126 14.372 -16.714 1.00 92.88 306 ASP A C 1
ATOM 2399 O O . ASP A 1 306 ? 16.836 14.136 -15.730 1.00 92.88 306 ASP A O 1
ATOM 2403 N N . ARG A 1 307 ? 15.192 13.521 -17.152 1.00 93.56 307 ARG A N 1
ATOM 2404 C CA . ARG A 1 307 ? 14.805 12.259 -16.509 1.00 93.56 307 ARG A CA 1
ATOM 2405 C C . ARG A 1 307 ? 14.598 11.176 -17.557 1.00 93.56 307 ARG A C 1
ATOM 2407 O O . ARG A 1 307 ? 13.476 10.908 -17.984 1.00 93.56 307 ARG A O 1
ATOM 2414 N N . THR A 1 308 ? 15.682 10.515 -17.935 1.00 96.06 308 THR A N 1
ATOM 2415 C CA . THR A 1 308 ? 15.637 9.359 -18.831 1.00 96.06 308 THR A CA 1
ATOM 2416 C C . THR A 1 308 ? 15.780 8.068 -18.027 1.00 96.06 308 THR A C 1
ATOM 2418 O O . THR A 1 308 ? 16.699 7.915 -17.226 1.00 96.06 308 THR A O 1
ATOM 2421 N N . VAL A 1 309 ? 14.887 7.110 -18.254 1.00 96.88 309 VAL A N 1
ATOM 2422 C CA . VAL A 1 309 ? 14.977 5.740 -17.741 1.00 96.88 309 VAL A CA 1
ATOM 2423 C C . VAL A 1 309 ? 15.229 4.820 -18.926 1.00 96.88 309 VAL A C 1
ATOM 2425 O O . VAL A 1 309 ? 14.351 4.642 -19.771 1.00 96.88 309 VAL A O 1
ATOM 2428 N N . ARG A 1 310 ? 16.412 4.210 -18.981 1.00 97.12 310 ARG A N 1
ATOM 2429 C CA . ARG A 1 310 ? 16.689 3.130 -19.929 1.00 97.12 310 ARG A CA 1
ATOM 2430 C C . ARG A 1 310 ? 16.260 1.822 -19.308 1.00 97.12 310 ARG A C 1
ATOM 2432 O O . ARG A 1 310 ? 16.655 1.513 -18.185 1.00 97.12 310 ARG A O 1
ATOM 2439 N N . VAL A 1 311 ? 15.473 1.048 -20.039 1.00 97.50 311 VAL A N 1
ATOM 2440 C CA . VAL A 1 311 ? 15.131 -0.319 -19.651 1.00 97.50 311 VAL A CA 1
ATOM 2441 C C . VAL A 1 311 ? 15.684 -1.266 -20.682 1.00 97.50 311 VAL A C 1
ATOM 2443 O O . VAL A 1 311 ? 15.433 -1.108 -21.875 1.00 97.50 311 VAL A O 1
ATOM 2446 N N . SER A 1 312 ? 16.391 -2.275 -20.198 1.00 97.19 312 SER A N 1
ATOM 2447 C CA . SER A 1 312 ? 17.001 -3.297 -21.030 1.00 97.19 312 SER A CA 1
ATOM 2448 C C . SER A 1 312 ? 16.673 -4.678 -20.486 1.00 97.19 312 SER A C 1
ATOM 2450 O O . SER A 1 312 ? 16.436 -4.862 -19.287 1.00 97.19 312 SER A O 1
ATOM 2452 N N . PHE A 1 313 ? 16.667 -5.669 -21.368 1.00 96.38 313 PHE A N 1
ATOM 2453 C CA . PHE A 1 313 ? 16.332 -7.041 -21.018 1.00 96.38 313 PHE A CA 1
ATOM 2454 C C . PHE A 1 313 ? 17.454 -7.987 -21.420 1.00 96.38 313 PHE A C 1
ATOM 2456 O O . PHE A 1 313 ? 18.009 -7.890 -22.505 1.00 96.38 313 PHE A O 1
ATOM 2463 N N . THR A 1 314 ? 17.772 -8.934 -20.537 1.00 94.75 314 THR A N 1
ATOM 2464 C CA . THR A 1 314 ? 18.716 -10.020 -20.839 1.00 94.75 314 THR A CA 1
ATOM 2465 C C . THR A 1 314 ? 18.062 -11.382 -20.617 1.00 94.75 314 THR A C 1
ATOM 2467 O O . THR A 1 314 ? 17.193 -11.509 -19.747 1.00 94.75 314 THR A O 1
ATOM 2470 N N . PRO A 1 315 ? 18.428 -12.431 -21.371 1.00 93.25 315 PRO A N 1
ATOM 2471 C CA . PRO A 1 315 ? 17.941 -13.782 -21.108 1.00 93.25 315 PRO A CA 1
ATOM 2472 C C . PRO A 1 315 ? 18.277 -14.244 -19.683 1.00 93.25 315 PRO A C 1
ATOM 2474 O O . PRO A 1 315 ? 19.395 -14.070 -19.193 1.00 93.25 315 PRO A O 1
ATOM 2477 N N . CYS A 1 316 ? 17.317 -14.859 -18.992 1.00 91.81 316 CYS A N 1
ATOM 2478 C CA . CYS A 1 316 ? 17.587 -15.451 -17.686 1.00 91.81 316 CYS A CA 1
ATOM 2479 C C . CYS A 1 316 ? 18.444 -16.710 -17.843 1.00 91.81 316 CYS A C 1
ATOM 2481 O O . CYS A 1 316 ? 18.029 -17.640 -18.521 1.00 91.81 316 CYS A O 1
ATOM 2483 N N . LYS A 1 317 ? 19.579 -16.807 -17.136 1.00 89.50 317 LYS A N 1
ATOM 2484 C CA . LYS A 1 317 ? 20.463 -17.992 -17.195 1.00 89.50 317 LYS A CA 1
ATOM 2485 C C . LYS A 1 317 ? 19.748 -19.327 -16.934 1.00 89.50 317 LYS A C 1
ATOM 2487 O O . LYS A 1 317 ? 20.152 -20.343 -17.477 1.00 89.50 317 LYS A O 1
ATOM 2492 N N . ARG A 1 318 ? 18.697 -19.334 -16.103 1.00 85.50 318 ARG A N 1
ATOM 2493 C CA . ARG A 1 318 ? 17.924 -20.547 -15.770 1.00 85.50 318 ARG A CA 1
ATOM 2494 C C . ARG A 1 318 ? 16.897 -20.929 -16.836 1.00 85.50 318 ARG A C 1
ATOM 2496 O O . ARG A 1 318 ? 16.476 -22.078 -16.882 1.00 85.50 318 ARG A O 1
ATOM 2503 N N . SER A 1 319 ? 16.424 -19.957 -17.610 1.00 88.44 319 SER A N 1
ATOM 2504 C CA . SER A 1 319 ? 15.321 -20.127 -18.562 1.00 88.44 319 SER A CA 1
ATOM 2505 C C . SER A 1 319 ? 15.444 -19.064 -19.665 1.00 88.44 319 SER A C 1
ATOM 2507 O O . SER A 1 319 ? 14.655 -18.115 -19.701 1.00 88.44 319 SER A O 1
ATOM 2509 N N . PRO A 1 320 ? 16.482 -19.153 -20.520 1.00 89.31 320 PRO A N 1
ATOM 2510 C CA . PRO A 1 320 ? 16.855 -18.070 -21.433 1.00 89.31 320 PRO A CA 1
ATOM 2511 C C . PRO A 1 320 ? 15.807 -17.820 -22.520 1.00 89.31 320 PRO A C 1
ATOM 2513 O O . PRO A 1 320 ? 15.679 -16.698 -23.000 1.00 89.31 320 PRO A O 1
ATOM 2516 N N . GLU A 1 321 ? 15.010 -18.822 -22.876 1.00 87.88 321 GLU A N 1
ATOM 2517 C CA . GLU A 1 321 ? 13.963 -18.708 -23.896 1.00 87.88 321 GLU A CA 1
ATOM 2518 C C . GLU A 1 321 ? 12.684 -18.066 -23.346 1.00 87.88 321 GLU A C 1
ATOM 2520 O O . GLU A 1 321 ? 12.040 -17.246 -24.006 1.00 87.88 321 GLU A O 1
ATOM 2525 N N . THR A 1 322 ? 12.328 -18.401 -22.104 1.00 88.19 322 THR A N 1
ATOM 2526 C CA . THR A 1 322 ? 11.017 -18.085 -21.524 1.00 88.19 322 THR A CA 1
ATOM 2527 C C . THR A 1 322 ? 11.039 -16.894 -20.570 1.00 88.19 322 THR A C 1
ATOM 2529 O O . THR A 1 322 ? 10.014 -16.223 -20.417 1.00 88.19 322 THR A O 1
ATOM 2532 N N . THR A 1 323 ? 12.196 -16.547 -20.006 1.00 92.75 323 THR A N 1
ATOM 2533 C CA . THR A 1 323 ? 12.303 -15.518 -18.972 1.00 92.75 323 THR A CA 1
ATOM 2534 C C . THR A 1 323 ? 13.334 -14.449 -19.335 1.00 92.75 323 THR A C 1
ATOM 2536 O O . THR A 1 323 ? 14.455 -14.740 -19.761 1.00 92.75 323 THR A O 1
ATOM 2539 N N . ARG A 1 324 ? 12.970 -13.182 -19.120 1.00 94.81 324 ARG A N 1
ATOM 2540 C CA . ARG A 1 324 ? 13.858 -12.021 -19.266 1.00 94.81 324 ARG A CA 1
ATOM 2541 C C . ARG A 1 324 ? 14.184 -11.407 -17.907 1.00 94.81 324 ARG A C 1
ATOM 2543 O O . ARG A 1 324 ? 13.336 -11.339 -17.023 1.00 94.81 324 ARG A O 1
ATOM 2550 N N . VAL A 1 325 ? 15.416 -10.961 -17.725 1.00 95.81 325 VAL A N 1
ATOM 2551 C CA . VAL A 1 325 ? 15.880 -10.250 -16.534 1.00 95.81 325 VAL A CA 1
ATOM 2552 C C . VAL A 1 325 ? 15.863 -8.760 -16.834 1.00 95.81 325 VAL A C 1
ATOM 2554 O O . VAL A 1 325 ? 16.500 -8.320 -17.789 1.00 95.81 325 VAL A O 1
ATOM 2557 N N . VAL A 1 326 ? 15.131 -8.007 -16.016 1.00 96.81 326 VAL A N 1
ATOM 2558 C CA . VAL A 1 326 ? 15.008 -6.552 -16.120 1.00 96.81 326 VAL A CA 1
ATOM 2559 C C . VAL A 1 326 ? 16.312 -5.889 -15.689 1.00 96.81 326 VAL A C 1
ATOM 2561 O O . VAL A 1 326 ? 16.876 -6.212 -14.638 1.00 96.81 326 VAL A O 1
ATOM 2564 N N . HIS A 1 327 ? 16.747 -4.918 -16.478 1.00 96.00 327 HIS A N 1
ATOM 2565 C CA . HIS A 1 327 ? 17.801 -3.976 -16.155 1.00 96.00 327 HIS A CA 1
ATOM 2566 C C . HIS A 1 327 ? 17.264 -2.555 -16.323 1.00 96.00 327 HIS A C 1
ATOM 2568 O O . HIS A 1 327 ? 16.497 -2.296 -17.249 1.00 96.00 327 HIS A O 1
ATOM 2574 N N . ILE A 1 328 ? 17.626 -1.660 -15.405 1.00 96.56 328 ILE A N 1
ATOM 2575 C CA . ILE A 1 328 ? 17.225 -0.256 -15.463 1.00 96.56 328 ILE A CA 1
ATOM 2576 C C . ILE A 1 328 ? 18.452 0.600 -15.197 1.00 96.56 328 ILE A C 1
ATOM 2578 O O . ILE A 1 328 ? 19.167 0.342 -14.230 1.00 96.56 328 ILE A O 1
ATOM 2582 N N . GLU A 1 329 ? 18.634 1.632 -16.010 1.00 95.31 329 GLU A N 1
ATOM 2583 C CA . GLU A 1 329 ? 19.617 2.692 -15.812 1.00 95.31 329 GLU A CA 1
ATOM 2584 C C . GLU A 1 329 ? 18.894 4.044 -15.777 1.00 95.31 329 GLU A C 1
ATOM 2586 O O . GLU A 1 329 ? 17.863 4.235 -16.432 1.00 95.31 329 GLU A O 1
ATOM 2591 N N . LEU A 1 330 ? 19.420 4.975 -14.982 1.00 95.69 330 LEU A N 1
ATOM 2592 C CA . LEU A 1 330 ? 18.858 6.312 -14.822 1.00 95.69 330 LEU A CA 1
ATOM 2593 C C . LEU A 1 330 ? 19.830 7.341 -15.403 1.00 95.69 330 LEU A C 1
ATOM 2595 O O . LEU A 1 330 ? 20.990 7.397 -14.999 1.00 95.69 330 LEU A O 1
ATOM 2599 N N . PHE A 1 331 ? 19.336 8.163 -16.323 1.00 93.75 331 PHE A N 1
ATOM 2600 C CA . PHE A 1 331 ? 20.084 9.187 -17.046 1.00 93.75 331 PHE A CA 1
ATOM 2601 C C . PHE A 1 331 ? 19.352 10.534 -17.020 1.00 93.75 331 PHE A C 1
ATOM 2603 O O . PHE A 1 331 ? 18.219 10.651 -16.550 1.00 93.75 331 PHE A O 1
ATOM 2610 N N . GLY A 1 332 ? 19.998 11.552 -17.581 1.00 94.31 332 GLY A N 1
ATOM 2611 C CA . GLY A 1 332 ? 19.495 12.920 -17.599 1.00 94.31 332 GLY A CA 1
ATOM 2612 C C . GLY A 1 332 ? 19.953 13.713 -16.381 1.00 94.31 332 GLY A C 1
ATOM 2613 O O . GLY A 1 332 ? 20.466 13.158 -15.407 1.00 94.31 332 GLY A O 1
ATOM 2614 N N . ARG A 1 333 ? 19.811 15.037 -16.458 1.00 95.06 333 ARG A N 1
ATOM 2615 C CA . ARG A 1 333 ? 20.382 15.978 -15.481 1.00 95.06 333 ARG A CA 1
ATOM 2616 C C . ARG A 1 333 ? 19.968 15.668 -14.040 1.00 95.06 333 ARG A C 1
ATOM 2618 O O . ARG A 1 333 ? 20.818 15.629 -13.154 1.00 95.06 333 ARG A O 1
ATOM 2625 N N . VAL A 1 334 ? 18.679 15.416 -13.816 1.00 93.75 334 VAL A N 1
ATOM 2626 C CA . VAL A 1 334 ? 18.113 15.231 -12.472 1.00 93.75 334 VAL A CA 1
ATOM 2627 C C . VAL A 1 334 ? 18.531 13.889 -11.881 1.00 93.75 334 VAL A C 1
ATOM 2629 O O . VAL A 1 334 ? 18.947 13.830 -10.724 1.00 93.75 334 VAL A O 1
ATOM 2632 N N . TYR A 1 335 ? 18.469 12.807 -12.661 1.00 94.62 335 TYR A N 1
ATOM 2633 C CA . TYR A 1 335 ? 18.907 11.499 -12.171 1.00 94.62 335 TYR A CA 1
ATOM 2634 C C . TYR A 1 335 ? 20.427 11.407 -12.015 1.00 94.62 335 TYR A C 1
ATOM 2636 O O . TYR A 1 335 ? 20.885 10.799 -11.051 1.00 94.62 335 TYR A O 1
ATOM 2644 N N . ALA A 1 336 ? 21.211 12.056 -12.877 1.00 94.12 336 ALA A N 1
ATOM 2645 C CA . ALA A 1 336 ? 22.665 12.109 -12.736 1.00 94.12 336 ALA A CA 1
ATOM 2646 C C . ALA A 1 336 ? 23.091 12.824 -11.444 1.00 94.12 336 ALA A C 1
ATOM 2648 O O . ALA A 1 336 ? 23.906 12.292 -10.691 1.00 94.12 336 ALA A O 1
ATOM 2649 N N . GLN A 1 337 ? 22.499 13.986 -11.143 1.00 93.44 337 GLN A N 1
ATOM 2650 C CA . GLN A 1 337 ? 22.767 14.707 -9.896 1.00 93.44 337 GLN A CA 1
ATOM 2651 C C . GLN A 1 337 ? 22.401 13.863 -8.668 1.00 93.44 337 GLN A C 1
ATOM 2653 O O . GLN A 1 337 ? 23.180 13.727 -7.732 1.00 93.44 337 GLN A O 1
ATOM 2658 N N . MET A 1 338 ? 21.233 13.235 -8.701 1.00 92.25 338 MET A N 1
ATOM 2659 C CA . MET A 1 338 ? 20.746 12.370 -7.632 1.00 92.25 338 MET A CA 1
ATOM 2660 C C . MET A 1 338 ? 21.641 11.141 -7.387 1.00 92.25 338 MET A C 1
ATOM 2662 O O . MET A 1 338 ? 21.845 10.744 -6.240 1.00 92.25 338 MET A O 1
ATOM 2666 N N . LEU A 1 339 ? 22.164 10.523 -8.449 1.00 93.31 339 LEU A N 1
ATOM 2667 C CA . LEU A 1 339 ? 23.130 9.425 -8.353 1.00 93.31 339 LEU A CA 1
ATOM 2668 C C . LEU A 1 339 ? 24.444 9.891 -7.716 1.00 93.31 339 LEU A C 1
ATOM 2670 O O . LEU A 1 339 ? 24.982 9.193 -6.854 1.00 93.31 339 LEU A O 1
ATOM 2674 N N . LEU A 1 340 ? 24.920 11.079 -8.105 1.00 92.31 340 LEU A N 1
ATOM 2675 C CA . LEU A 1 340 ? 26.127 11.701 -7.563 1.00 92.31 340 LEU A CA 1
ATOM 2676 C C . LEU A 1 340 ? 25.983 12.001 -6.065 1.00 92.31 340 LEU A C 1
ATOM 2678 O O . LEU A 1 340 ? 26.844 11.609 -5.285 1.00 92.31 340 LEU A O 1
ATOM 2682 N N . GLU A 1 341 ? 24.877 12.624 -5.653 1.00 89.69 341 GLU A N 1
ATOM 2683 C CA . GLU A 1 341 ? 24.591 12.959 -4.248 1.00 89.69 341 GLU A CA 1
ATOM 2684 C C . GLU A 1 341 ? 24.526 11.723 -3.344 1.00 89.69 341 GLU A C 1
ATOM 2686 O O . GLU A 1 341 ? 24.898 11.778 -2.172 1.00 89.69 341 GLU A O 1
ATOM 2691 N N . ALA A 1 342 ? 24.054 10.597 -3.880 1.00 88.12 342 ALA A N 1
ATOM 2692 C CA . ALA A 1 342 ? 23.965 9.346 -3.139 1.00 88.12 342 ALA A CA 1
ATOM 2693 C C . ALA A 1 342 ? 25.228 8.473 -3.248 1.00 88.12 342 ALA A C 1
ATOM 2695 O O . ALA A 1 342 ? 25.289 7.427 -2.599 1.00 88.12 342 ALA A O 1
ATOM 2696 N N . THR A 1 343 ? 26.215 8.860 -4.066 1.00 91.25 343 THR A N 1
ATOM 2697 C CA . THR A 1 343 ? 27.400 8.048 -4.398 1.00 91.25 343 THR A CA 1
ATOM 2698 C C . THR A 1 343 ? 27.009 6.650 -4.909 1.00 91.25 343 THR A C 1
ATOM 2700 O O . THR A 1 343 ? 27.573 5.623 -4.526 1.00 91.25 343 THR A O 1
ATOM 2703 N N . ILE A 1 344 ? 25.981 6.588 -5.760 1.00 87.62 344 ILE A N 1
ATOM 2704 C CA . ILE A 1 344 ? 25.442 5.343 -6.319 1.00 87.62 344 ILE A CA 1
ATOM 2705 C C . ILE A 1 344 ? 25.654 5.329 -7.825 1.00 87.62 344 ILE A C 1
ATOM 2707 O O . ILE A 1 344 ? 25.371 6.300 -8.514 1.00 87.62 344 ILE A O 1
ATOM 2711 N N . THR A 1 345 ? 26.056 4.176 -8.350 1.00 87.12 345 THR A N 1
ATOM 2712 C CA . THR A 1 345 ? 26.071 3.907 -9.787 1.00 87.12 345 THR A CA 1
ATOM 2713 C C . THR A 1 345 ? 25.191 2.707 -10.113 1.00 87.12 345 THR A C 1
ATOM 2715 O O . THR A 1 345 ? 25.077 1.751 -9.333 1.00 87.12 345 THR A O 1
ATOM 2718 N N . PHE A 1 346 ? 24.550 2.763 -11.277 1.00 85.75 346 PHE A N 1
ATOM 2719 C CA . PHE A 1 346 ? 23.919 1.608 -11.900 1.00 85.75 346 PHE A CA 1
ATOM 2720 C C . PHE A 1 346 ? 24.930 1.085 -12.923 1.00 85.75 346 PHE A C 1
ATOM 2722 O O . PHE A 1 346 ? 25.334 1.854 -13.790 1.00 85.75 346 PHE A O 1
ATOM 2729 N N . PRO A 1 347 ? 25.428 -0.155 -12.777 1.00 82.81 347 PRO A N 1
ATOM 2730 C CA . PRO A 1 347 ? 26.385 -0.697 -13.732 1.00 82.81 347 PRO A CA 1
ATOM 2731 C C . PRO A 1 347 ? 25.700 -0.834 -15.085 1.00 82.81 347 PRO A C 1
ATOM 2733 O O . PRO A 1 347 ? 24.571 -1.326 -15.118 1.00 82.81 347 PRO A O 1
ATOM 2736 N N . SER A 1 348 ? 26.387 -0.471 -16.166 1.00 80.62 348 SER A N 1
ATOM 2737 C CA . SER A 1 348 ? 25.854 -0.714 -17.503 1.00 80.62 348 SER A CA 1
ATOM 2738 C C . SER A 1 348 ? 25.727 -2.216 -17.767 1.00 80.62 348 SER A C 1
ATOM 2740 O O . SER A 1 348 ? 26.350 -3.048 -17.089 1.00 80.62 348 SER A O 1
ATOM 2742 N N . LEU A 1 349 ? 24.926 -2.593 -18.766 1.00 74.12 349 LEU A N 1
ATOM 2743 C CA . LEU A 1 349 ? 24.850 -3.991 -19.199 1.00 74.12 349 LEU A CA 1
ATOM 2744 C C . LEU A 1 349 ? 26.230 -4.559 -19.575 1.00 74.12 349 LEU A C 1
ATOM 2746 O O . LEU A 1 349 ? 26.547 -5.687 -19.186 1.00 74.12 349 LEU A O 1
ATOM 2750 N N . ASP A 1 350 ? 27.069 -3.768 -20.245 1.00 70.62 350 ASP A N 1
ATOM 2751 C CA . ASP A 1 350 ? 28.391 -4.186 -20.723 1.00 70.62 350 ASP A CA 1
ATOM 2752 C C . ASP A 1 350 ? 29.392 -4.414 -19.580 1.00 70.62 350 ASP A C 1
ATOM 2754 O O . ASP A 1 350 ? 30.196 -5.352 -19.620 1.00 70.62 350 ASP A O 1
ATOM 2758 N N . ASP A 1 351 ? 29.303 -3.627 -18.506 1.00 62.41 351 ASP A N 1
ATOM 2759 C CA . ASP A 1 351 ? 30.184 -3.763 -17.339 1.00 62.41 351 ASP A CA 1
ATOM 2760 C C . ASP A 1 351 ? 29.970 -5.089 -16.596 1.00 62.41 351 ASP A C 1
ATOM 2762 O O . ASP A 1 351 ? 30.883 -5.613 -15.953 1.00 62.41 351 ASP A O 1
ATOM 2766 N N . ARG A 1 352 ? 28.778 -5.692 -16.709 1.00 54.75 352 ARG A N 1
ATOM 2767 C CA . ARG A 1 352 ? 28.465 -6.969 -16.044 1.00 54.75 352 ARG A CA 1
ATOM 2768 C C . ARG A 1 352 ? 29.023 -8.183 -16.781 1.00 54.75 352 ARG A C 1
ATOM 2770 O O . ARG A 1 352 ? 29.250 -9.208 -16.139 1.00 54.75 352 ARG A O 1
ATOM 2777 N N . HIS A 1 353 ? 29.268 -8.080 -18.087 1.00 51.22 353 HIS A N 1
ATOM 2778 C CA . HIS A 1 353 ? 29.899 -9.151 -18.864 1.00 51.22 353 HIS A CA 1
ATOM 2779 C C . HIS A 1 353 ? 31.414 -9.235 -18.620 1.00 51.22 353 HIS A C 1
ATOM 2781 O O . HIS A 1 353 ? 31.980 -10.324 -18.691 1.00 51.22 353 HIS A O 1
ATOM 2787 N N . LYS A 1 354 ? 32.060 -8.126 -18.238 1.00 43.88 354 LYS A N 1
ATOM 2788 C CA . LYS A 1 354 ? 33.508 -8.068 -17.964 1.00 43.88 354 LYS A CA 1
ATOM 2789 C C . LYS A 1 354 ? 33.919 -8.642 -16.600 1.00 43.88 354 LYS A C 1
ATOM 2791 O O . LYS A 1 354 ? 35.071 -9.014 -16.422 1.00 43.88 354 LYS A O 1
ATOM 2796 N N . GLY A 1 355 ? 32.989 -8.775 -15.650 1.00 40.19 355 GLY A N 1
ATOM 2797 C CA . GLY A 1 355 ? 33.255 -9.318 -14.307 1.00 40.19 355 GLY A CA 1
ATOM 2798 C C . GLY A 1 355 ? 33.313 -10.850 -14.203 1.00 40.19 355 GLY A C 1
ATOM 2799 O O . GLY A 1 355 ? 33.426 -11.373 -13.097 1.00 40.19 355 GLY A O 1
ATOM 2800 N N . VAL A 1 356 ? 33.195 -11.580 -15.319 1.00 40.22 356 VAL A N 1
ATOM 2801 C CA . VAL A 1 356 ? 33.209 -13.055 -15.365 1.00 40.22 356 VAL A CA 1
ATOM 2802 C C . VAL A 1 356 ? 34.227 -13.530 -16.407 1.00 40.22 356 VAL A C 1
ATOM 2804 O O . VAL A 1 356 ? 33.876 -14.202 -17.371 1.00 40.22 356 VAL A O 1
ATOM 2807 N N . GLN A 1 357 ? 35.500 -13.174 -16.237 1.00 31.88 357 GLN A N 1
ATOM 2808 C CA . GLN A 1 357 ? 36.586 -13.982 -16.796 1.00 31.88 357 GLN A CA 1
ATOM 2809 C C . GLN A 1 357 ? 37.191 -14.820 -15.664 1.00 31.88 357 GLN A C 1
ATOM 2811 O O . GLN A 1 357 ? 37.562 -14.255 -14.631 1.00 31.88 357 GLN A O 1
ATOM 2816 N N . PRO A 1 358 ? 37.266 -16.158 -15.797 1.00 37.00 358 PRO A N 1
ATOM 2817 C CA . PRO A 1 358 ? 38.060 -16.951 -14.877 1.00 37.00 358 PRO A CA 1
ATOM 2818 C C . PRO A 1 358 ? 39.520 -16.529 -15.043 1.00 37.00 358 PRO A C 1
ATOM 2820 O O . PRO A 1 358 ? 40.021 -16.468 -16.162 1.00 37.00 358 PRO A O 1
ATOM 2823 N N . ARG A 1 359 ? 40.194 -16.224 -13.929 1.00 34.88 359 ARG A N 1
ATOM 2824 C CA . ARG A 1 359 ? 41.655 -16.124 -13.890 1.00 34.88 359 ARG A CA 1
ATOM 2825 C C . ARG A 1 359 ? 42.225 -17.476 -14.317 1.00 34.88 359 ARG A C 1
ATOM 2827 O O . ARG A 1 359 ? 42.318 -18.392 -13.506 1.00 34.88 359 ARG A O 1
ATOM 2834 N N . SER A 1 360 ? 42.554 -17.609 -15.592 1.00 44.50 360 SER A N 1
ATOM 2835 C CA . SER A 1 360 ? 43.437 -18.646 -16.100 1.00 44.50 360 SER A CA 1
ATOM 2836 C C . SER A 1 360 ? 44.856 -18.116 -15.981 1.00 44.50 360 SER A C 1
ATOM 2838 O O . SER A 1 360 ? 45.343 -17.531 -16.931 1.00 44.50 360 SER A O 1
ATOM 2840 N N . ASP A 1 361 ? 45.460 -18.251 -14.805 1.00 40.44 361 ASP A N 1
ATOM 2841 C CA . ASP A 1 361 ? 46.908 -18.115 -14.621 1.00 40.44 361 ASP A CA 1
ATOM 2842 C C . ASP A 1 361 ? 47.282 -18.849 -13.335 1.00 40.44 361 ASP A C 1
ATOM 2844 O O . ASP A 1 361 ? 47.225 -18.276 -12.251 1.00 40.44 361 ASP A O 1
ATOM 2848 N N . LEU A 1 362 ? 47.578 -20.140 -13.476 1.00 40.12 362 LEU A N 1
ATOM 2849 C CA . LEU A 1 362 ? 48.455 -20.939 -12.617 1.00 40.12 362 LEU A CA 1
ATOM 2850 C C . LEU A 1 362 ? 48.852 -22.172 -13.452 1.00 40.12 362 LEU A C 1
ATOM 2852 O O . LEU A 1 362 ? 48.189 -23.208 -13.410 1.00 40.12 362 LEU A O 1
ATOM 2856 N N . THR A 1 363 ? 49.887 -22.001 -14.274 1.00 46.47 363 THR A N 1
ATOM 2857 C CA . THR A 1 363 ? 50.797 -23.081 -14.695 1.00 46.47 363 THR A CA 1
ATOM 2858 C C . THR A 1 363 ? 52.016 -23.062 -13.803 1.00 46.47 363 THR A C 1
ATOM 2860 O O . THR A 1 363 ? 52.494 -21.933 -13.538 1.00 46.47 363 THR A O 1
#

Sequence (363 aa):
MSLFAFGDKVPHGDFSRDGITLHPKPHPVSRSQYLLAFSPHQFNIAASYMPDIGAPPKATKPITNGQTVVTGPFGAVELPRISVTNNDVKLRLPVFDVEGVTVAVLQCRDADGDLLGFLLLRDEFGRDPVRPRYFTGVGYKRSNAGPQYRARLVSLGQDPNDLHFDGKRVTAEWRTIFMVSSPPDRLSPGATTALLTINCTPASPFRFPHWLVSRFVALRFRVWESRNADGLIRMSIMRPAGPDRIWLDLGICKADAGAPLCRWSKVTILYEGSYMPHEDVSRAHDCTKHHIDCWTAQSKDFGDADRTVRVSFTPCKRSPETTRVVHIELFGRVYAQMLLEATITFPSLDDRHKGVQPRSDLT

Organism: Dichomitus squalens (strain LYAD-421) (NCBI:txid732165)